Protein AF-A0AA38VI51-F1 (afdb_monomer_lite)

Structure (mmCIF, N/CA/C/O backbone):
data_AF-A0AA38VI51-F1
#
_entry.id   AF-A0AA38VI51-F1
#
loop_
_atom_site.group_PDB
_atom_site.id
_atom_site.type_symbol
_atom_site.label_atom_id
_atom_site.label_alt_id
_atom_site.label_comp_id
_atom_site.label_asym_id
_atom_site.label_entity_id
_atom_site.label_seq_id
_atom_site.pdbx_PDB_ins_code
_atom_site.Cartn_x
_atom_site.Cartn_y
_atom_site.Cartn_z
_atom_site.occupancy
_atom_site.B_iso_or_equiv
_atom_site.auth_seq_id
_atom_site.auth_comp_id
_atom_site.auth_asym_id
_atom_site.auth_atom_id
_atom_site.pdbx_PDB_model_num
ATOM 1 N N . PRO A 1 1 ? -15.266 -31.409 45.738 1.00 45.25 1 PRO A N 1
ATOM 2 C CA . PRO A 1 1 ? -15.029 -31.155 44.295 1.00 45.25 1 PRO A CA 1
ATOM 3 C C . PRO A 1 1 ? -14.678 -29.679 44.076 1.00 45.25 1 PRO A C 1
ATOM 5 O O . PRO A 1 1 ? -15.523 -28.816 44.276 1.00 45.25 1 PRO A O 1
ATOM 8 N N . LEU A 1 2 ? -13.407 -29.406 43.775 1.00 41.81 2 LEU A N 1
ATOM 9 C CA . LEU A 1 2 ? -12.906 -28.066 43.453 1.00 41.81 2 LEU A CA 1
ATOM 10 C C . LEU A 1 2 ? -13.496 -27.589 42.111 1.00 41.81 2 LEU A C 1
ATOM 12 O O . LEU A 1 2 ? -13.705 -28.429 41.227 1.00 41.81 2 LEU A O 1
ATOM 16 N N . PRO A 1 3 ? -13.768 -26.284 41.937 1.00 39.78 3 PRO A N 1
ATOM 17 C CA . PRO A 1 3 ? -14.265 -25.761 40.672 1.00 39.78 3 PRO A CA 1
ATOM 18 C C . PRO A 1 3 ? -13.190 -25.918 39.590 1.00 39.78 3 PRO A C 1
ATOM 20 O O . PRO A 1 3 ? -12.000 -25.700 39.829 1.00 39.78 3 PRO A O 1
ATOM 23 N N . LYS A 1 4 ? -13.618 -26.371 38.408 1.00 45.22 4 LYS A N 1
ATOM 24 C CA . LYS A 1 4 ? -12.753 -26.586 37.247 1.00 45.22 4 LYS A CA 1
ATOM 25 C C . LYS A 1 4 ? -12.146 -25.247 36.829 1.00 45.22 4 LYS A C 1
ATOM 27 O O . LYS A 1 4 ? -12.869 -24.287 36.605 1.00 45.22 4 LYS A O 1
ATOM 32 N N . LYS A 1 5 ? -10.817 -25.225 36.757 1.00 43.09 5 LYS A N 1
ATOM 33 C CA . LYS A 1 5 ? -9.988 -24.131 36.251 1.00 43.09 5 LYS A CA 1
ATOM 34 C C . LYS A 1 5 ? -10.409 -23.819 34.812 1.00 43.09 5 LYS A C 1
ATOM 36 O O . LYS A 1 5 ? -10.371 -24.723 33.976 1.00 43.09 5 LYS A O 1
ATOM 41 N N . ASP A 1 6 ? -10.813 -22.580 34.550 1.00 45.03 6 ASP A N 1
ATOM 42 C CA . ASP A 1 6 ? -11.070 -22.106 33.191 1.00 45.03 6 ASP A CA 1
ATOM 43 C C . ASP A 1 6 ? -9.821 -22.316 32.315 1.00 45.03 6 ASP A C 1
ATOM 45 O O . ASP A 1 6 ? -8.690 -22.175 32.809 1.00 45.03 6 ASP A O 1
ATOM 49 N N . PRO A 1 7 ? -9.985 -22.688 31.032 1.00 42.97 7 PRO A N 1
ATOM 50 C CA . PRO A 1 7 ? -8.858 -22.778 30.117 1.00 42.97 7 PRO A CA 1
ATOM 51 C C . PRO A 1 7 ? -8.209 -21.393 29.965 1.00 42.97 7 PRO A C 1
ATOM 53 O O . PRO A 1 7 ? -8.907 -20.376 30.024 1.00 42.97 7 PRO A O 1
ATOM 56 N N . PRO A 1 8 ? -6.878 -21.320 29.783 1.00 43.66 8 PRO A N 1
ATOM 57 C CA . PRO A 1 8 ? -6.202 -20.043 29.637 1.00 43.66 8 PRO A CA 1
ATOM 58 C C . PRO A 1 8 ? -6.744 -19.331 28.395 1.00 43.66 8 PRO A C 1
ATOM 60 O O . PRO A 1 8 ? -6.691 -19.862 27.286 1.00 43.66 8 PRO A O 1
ATOM 63 N N . ARG A 1 9 ? -7.278 -18.124 28.608 1.00 43.47 9 ARG A N 1
ATOM 64 C CA . ARG A 1 9 ? -7.571 -17.144 27.562 1.00 43.47 9 ARG A CA 1
ATOM 65 C C . ARG A 1 9 ? -6.278 -16.983 26.754 1.00 43.47 9 ARG A C 1
ATOM 67 O O . ARG A 1 9 ? -5.263 -16.585 27.322 1.00 43.47 9 ARG A O 1
ATOM 74 N N . GLY A 1 10 ? -6.290 -17.421 25.493 1.00 34.94 10 GLY A N 1
ATOM 75 C CA . GLY A 1 10 ? -5.108 -17.412 24.633 1.00 34.94 10 GLY A CA 1
ATOM 76 C C . GLY A 1 10 ? -4.493 -16.018 24.622 1.00 34.94 10 GLY A C 1
ATOM 77 O O . GLY A 1 10 ? -5.207 -15.038 24.419 1.00 34.94 10 GLY A O 1
ATOM 78 N N . ALA A 1 11 ? -3.196 -15.931 24.910 1.00 35.34 11 ALA A N 1
ATOM 79 C CA . ALA A 1 11 ? -2.465 -14.686 24.739 1.00 35.34 11 ALA A CA 1
ATOM 80 C C . ALA A 1 11 ? -2.595 -14.245 23.269 1.00 35.34 11 ALA A C 1
ATOM 82 O O . ALA A 1 11 ? -2.540 -15.116 22.391 1.00 35.34 11 ALA A O 1
ATOM 83 N N . PRO A 1 12 ? -2.775 -12.944 22.983 1.00 40.88 12 PRO A N 1
ATOM 84 C CA . PRO A 1 12 ? -2.666 -12.456 21.617 1.00 40.88 12 PRO A CA 1
ATOM 85 C C . PRO A 1 12 ? -1.304 -12.895 21.081 1.00 40.88 12 PRO A C 1
ATOM 87 O O . PRO A 1 12 ? -0.281 -12.781 21.762 1.00 40.88 12 PRO A O 1
ATOM 90 N N . ARG A 1 13 ? -1.307 -13.505 19.897 1.00 39.69 13 ARG A N 1
ATOM 91 C CA . ARG A 1 13 ? -0.082 -13.909 19.215 1.00 39.69 13 ARG A CA 1
ATOM 92 C C . ARG A 1 13 ? 0.674 -12.617 18.921 1.00 39.69 13 ARG A C 1
ATOM 94 O O . ARG A 1 13 ? 0.256 -11.878 18.043 1.00 39.69 13 ARG A O 1
ATOM 101 N N . ALA A 1 14 ? 1.719 -12.333 19.697 1.00 53.50 14 ALA A N 1
ATOM 102 C CA . ALA A 1 14 ? 2.614 -11.219 19.427 1.00 53.50 14 ALA A CA 1
ATOM 103 C C . ALA A 1 14 ? 3.213 -11.456 18.039 1.00 53.50 14 ALA A C 1
ATOM 105 O O . ALA A 1 14 ? 4.008 -12.379 17.834 1.00 53.50 14 ALA A O 1
ATOM 106 N N . GLU A 1 15 ? 2.709 -10.710 17.067 1.00 59.50 15 GLU A N 1
ATOM 107 C CA . GLU A 1 15 ? 3.269 -10.653 15.732 1.00 59.50 15 GLU A CA 1
ATOM 108 C C . GLU A 1 15 ? 4.711 -10.121 15.827 1.00 59.50 15 GLU A C 1
ATOM 110 O O . GLU A 1 15 ? 5.007 -9.313 16.709 1.00 59.50 15 GLU A O 1
ATOM 115 N N . PRO A 1 16 ? 5.637 -10.596 14.979 1.00 62.81 16 PRO A N 1
ATOM 116 C CA . PRO A 1 16 ? 7.035 -10.211 15.087 1.00 62.81 16 PRO A CA 1
ATOM 117 C C . PRO A 1 16 ? 7.215 -8.729 14.738 1.00 62.81 16 PRO A C 1
ATOM 119 O O . PRO A 1 16 ? 6.727 -8.267 13.706 1.00 62.81 16 PRO A O 1
ATOM 122 N N . ASP A 1 17 ? 7.940 -8.016 15.595 1.00 78.06 17 ASP A N 1
ATOM 123 C CA . ASP A 1 17 ? 8.413 -6.657 15.349 1.00 78.06 17 ASP A CA 1
ATOM 124 C C . ASP A 1 17 ? 9.511 -6.687 14.272 1.00 78.06 17 ASP A C 1
ATOM 126 O O . ASP A 1 17 ? 10.525 -7.380 14.412 1.00 78.06 17 ASP A O 1
ATOM 130 N N . PHE A 1 18 ? 9.300 -5.953 13.178 1.00 83.94 18 PHE A N 1
ATOM 131 C CA . PHE A 1 18 ? 10.243 -5.888 12.063 1.00 83.94 18 PHE A CA 1
ATOM 132 C C . PHE A 1 18 ? 11.588 -5.300 12.492 1.00 83.94 18 PHE A C 1
ATOM 134 O O . PHE A 1 18 ? 12.628 -5.733 11.993 1.00 83.94 18 PHE A O 1
ATOM 141 N N . GLU A 1 19 ? 11.586 -4.357 13.436 1.00 76.88 19 GLU A N 1
ATOM 142 C CA . GLU A 1 19 ? 12.765 -3.602 13.851 1.00 76.88 19 GLU A CA 1
ATOM 143 C C . GLU A 1 19 ? 13.718 -4.400 14.741 1.00 76.88 19 GLU A C 1
ATOM 145 O O . GLU A 1 19 ? 14.936 -4.253 14.629 1.00 76.88 19 GLU A O 1
ATOM 150 N N . THR A 1 20 ? 13.186 -5.249 15.615 1.00 74.50 20 THR A N 1
ATOM 151 C CA . THR A 1 20 ? 13.991 -6.032 16.566 1.00 74.50 20 THR A CA 1
ATOM 152 C C . THR A 1 20 ? 14.154 -7.492 16.159 1.00 74.50 20 THR A C 1
ATOM 154 O O . THR A 1 20 ? 14.981 -8.202 16.740 1.00 74.50 20 THR A O 1
ATOM 157 N N . SER A 1 21 ? 13.416 -7.953 15.142 1.00 75.38 21 SER A N 1
ATOM 158 C CA . SER A 1 21 ? 13.584 -9.299 14.601 1.00 75.38 21 SER A CA 1
ATOM 159 C C . SER A 1 21 ? 14.994 -9.484 14.038 1.00 75.38 21 SER A C 1
ATOM 161 O O . SER A 1 21 ? 15.365 -8.879 13.033 1.00 75.38 21 SER A O 1
ATOM 163 N N . ALA A 1 22 ? 15.750 -10.385 14.669 1.00 69.25 22 ALA A N 1
ATOM 164 C CA . ALA A 1 22 ? 17.024 -10.892 14.162 1.00 69.25 22 ALA A CA 1
ATOM 165 C C . ALA A 1 22 ? 16.852 -11.857 12.971 1.00 69.25 22 ALA A C 1
ATOM 167 O O . ALA A 1 22 ? 17.838 -12.275 12.370 1.00 69.25 22 ALA A O 1
ATOM 168 N N . ASP A 1 23 ? 15.613 -12.254 12.660 1.00 80.44 23 ASP A N 1
ATOM 169 C CA . ASP A 1 23 ? 15.286 -13.075 11.497 1.00 80.44 23 ASP A CA 1
ATOM 170 C C . ASP A 1 23 ? 14.975 -12.170 10.295 1.00 80.44 23 ASP A C 1
ATOM 172 O O . ASP A 1 23 ? 13.866 -11.633 10.177 1.00 80.44 23 ASP A O 1
ATOM 176 N N . ASP A 1 24 ? 15.953 -12.036 9.395 1.00 79.75 24 ASP A N 1
ATOM 177 C CA . ASP A 1 24 ? 15.829 -11.339 8.104 1.00 79.75 24 ASP A CA 1
ATOM 178 C C . ASP A 1 24 ? 14.665 -11.891 7.254 1.00 79.75 24 ASP A C 1
ATOM 180 O O . ASP A 1 24 ? 14.044 -11.174 6.463 1.00 79.75 24 ASP A O 1
ATOM 184 N N . GLY A 1 25 ? 14.307 -13.165 7.452 1.00 86.62 25 GLY A N 1
ATOM 185 C CA . GLY A 1 25 ? 13.203 -13.819 6.761 1.00 86.62 25 GLY A CA 1
ATOM 186 C C . GLY A 1 25 ? 11.828 -13.256 7.122 1.00 86.62 25 GLY A C 1
ATOM 187 O O . GLY A 1 25 ? 10.890 -13.416 6.338 1.00 86.62 25 GLY A O 1
ATOM 188 N N . VAL A 1 26 ? 11.678 -12.581 8.269 1.00 89.75 26 VAL A N 1
ATOM 189 C CA . VAL A 1 26 ? 10.411 -11.942 8.664 1.00 89.75 26 VAL A CA 1
ATOM 190 C C . VAL A 1 26 ? 10.114 -10.740 7.776 1.00 89.75 26 VAL A C 1
ATOM 192 O O . VAL A 1 26 ? 9.012 -10.651 7.232 1.00 89.75 26 VAL A O 1
ATOM 195 N N . VAL A 1 27 ? 11.095 -9.852 7.588 1.00 91.94 27 VAL A N 1
ATOM 196 C CA . VAL A 1 27 ? 10.938 -8.653 6.754 1.00 91.94 27 VAL A CA 1
ATOM 197 C C . VAL A 1 27 ? 10.746 -9.063 5.298 1.00 91.94 27 VAL A C 1
ATOM 199 O O . VAL A 1 27 ? 9.793 -8.614 4.665 1.00 91.94 27 VAL A O 1
ATOM 202 N N . TRP A 1 28 ? 11.570 -9.991 4.788 1.00 94.25 28 TRP A N 1
ATOM 203 C CA . TRP A 1 28 ? 11.428 -10.478 3.412 1.00 94.25 28 TRP A CA 1
ATOM 204 C C . TRP A 1 28 ? 10.047 -11.089 3.146 1.00 94.25 28 TRP A C 1
ATOM 206 O O . TRP A 1 28 ? 9.418 -10.802 2.128 1.00 94.25 28 TRP A O 1
ATOM 216 N N . ARG A 1 29 ? 9.530 -11.892 4.084 1.00 95.19 29 ARG A N 1
ATOM 217 C CA . ARG A 1 29 ? 8.179 -12.454 3.974 1.00 95.19 29 ARG A CA 1
ATOM 218 C C . ARG A 1 29 ? 7.121 -11.354 3.964 1.00 95.19 29 ARG A C 1
ATOM 220 O O . ARG A 1 29 ? 6.201 -11.435 3.164 1.00 95.19 29 ARG A O 1
ATOM 227 N N . ALA A 1 30 ? 7.242 -10.333 4.809 1.00 94.81 30 ALA A N 1
ATOM 228 C CA . ALA A 1 30 ? 6.279 -9.234 4.861 1.00 94.81 30 ALA A CA 1
ATOM 229 C C . ALA A 1 30 ? 6.257 -8.377 3.583 1.00 94.81 30 ALA A C 1
ATOM 231 O O . ALA A 1 30 ? 5.205 -7.848 3.236 1.00 94.81 30 ALA A O 1
ATOM 232 N N . VAL A 1 31 ? 7.376 -8.281 2.855 1.00 96.69 31 VAL A N 1
ATOM 233 C CA . VAL A 1 31 ? 7.441 -7.550 1.576 1.00 96.69 31 VAL A CA 1
ATOM 234 C C . VAL A 1 31 ? 7.116 -8.408 0.346 1.00 96.69 31 VAL A C 1
ATOM 236 O O . VAL A 1 31 ? 7.064 -7.862 -0.748 1.00 96.69 31 VAL A O 1
ATOM 239 N N . THR A 1 32 ? 6.890 -9.723 0.487 1.00 97.62 32 THR A N 1
ATOM 240 C CA . THR A 1 32 ? 6.647 -10.643 -0.654 1.00 97.62 32 THR A CA 1
ATOM 241 C C . THR A 1 32 ? 5.432 -11.564 -0.502 1.00 97.62 32 THR A C 1
ATOM 243 O O . THR A 1 32 ? 5.049 -12.234 -1.459 1.00 97.62 32 THR A O 1
ATOM 246 N N . SER A 1 33 ? 4.817 -11.630 0.682 1.00 97.00 33 SER A N 1
ATOM 247 C CA . SER A 1 33 ? 3.806 -12.634 1.054 1.00 97.00 33 SER A CA 1
ATOM 248 C C . SER A 1 33 ? 2.554 -12.678 0.178 1.00 97.00 33 SER A C 1
ATOM 250 O O . SER A 1 33 ? 1.881 -13.708 0.156 1.00 97.00 33 SER A O 1
ATOM 252 N N . ALA A 1 34 ? 2.220 -11.580 -0.495 1.00 98.06 34 ALA A N 1
ATOM 253 C CA . ALA A 1 34 ? 1.010 -11.426 -1.290 1.00 98.06 34 ALA A CA 1
ATOM 254 C C . ALA A 1 34 ? 1.296 -11.349 -2.801 1.00 98.06 34 ALA A C 1
ATOM 256 O O . ALA A 1 34 ? 0.364 -11.235 -3.599 1.00 98.06 34 ALA A O 1
ATOM 257 N N . ILE A 1 35 ? 2.562 -11.469 -3.219 1.00 97.75 35 ILE A N 1
ATOM 258 C CA . ILE A 1 35 ? 2.926 -11.585 -4.634 1.00 97.75 35 ILE A CA 1
ATOM 259 C C . ILE A 1 35 ? 2.559 -12.992 -5.115 1.00 97.75 35 ILE A C 1
ATOM 261 O O . ILE A 1 35 ? 3.269 -13.966 -4.864 1.00 97.75 35 ILE A O 1
ATOM 265 N N . SER A 1 36 ? 1.417 -13.099 -5.792 1.00 95.94 36 SER A N 1
ATOM 266 C CA . SER A 1 36 ? 0.887 -14.358 -6.320 1.00 95.94 36 SER A CA 1
ATOM 267 C C . SER A 1 36 ? 1.093 -14.484 -7.831 1.00 95.94 36 SER A C 1
ATOM 269 O O . SER A 1 36 ? 1.269 -13.495 -8.538 1.00 95.94 36 SER A O 1
ATOM 271 N N . GLU A 1 37 ? 1.007 -15.708 -8.354 1.00 95.50 37 GLU A N 1
ATOM 272 C CA . GLU A 1 37 ? 0.982 -15.947 -9.803 1.00 95.50 37 GLU A CA 1
ATOM 273 C C . GLU A 1 37 ? -0.176 -15.192 -10.474 1.00 95.50 37 GLU A C 1
ATOM 275 O O . GLU A 1 37 ? 0.036 -14.515 -11.472 1.00 95.50 37 GLU A O 1
ATOM 280 N N . ALA A 1 38 ? -1.374 -15.203 -9.880 1.00 93.75 38 ALA A N 1
ATOM 281 C CA . ALA A 1 38 ? -2.530 -14.474 -10.406 1.00 93.75 38 ALA A CA 1
ATOM 282 C C . ALA A 1 38 ? -2.289 -12.954 -10.478 1.00 93.75 38 ALA A C 1
ATOM 284 O O . ALA A 1 38 ? -2.667 -12.314 -11.464 1.00 93.75 38 ALA A O 1
ATOM 285 N N . LEU A 1 39 ? -1.617 -12.388 -9.468 1.00 95.50 39 LEU A N 1
ATOM 286 C CA . LEU A 1 39 ? -1.186 -10.992 -9.464 1.00 95.50 39 LEU A CA 1
ATOM 287 C C . LEU A 1 39 ? -0.214 -10.723 -10.620 1.00 95.50 39 LEU A C 1
ATOM 289 O O . LEU A 1 39 ? -0.426 -9.791 -11.393 1.00 95.50 39 LEU A O 1
ATOM 293 N N . LEU A 1 40 ? 0.833 -11.541 -10.758 1.00 96.31 40 LEU A N 1
ATOM 294 C CA . LEU A 1 40 ? 1.850 -11.372 -11.797 1.00 96.31 40 LEU A CA 1
ATOM 295 C C . LEU A 1 40 ? 1.263 -11.534 -13.204 1.00 96.31 40 LEU A C 1
ATOM 297 O O . LEU A 1 40 ? 1.569 -10.731 -14.088 1.00 96.31 40 LEU A O 1
ATOM 301 N N . GLU A 1 41 ? 0.368 -12.502 -13.413 1.00 94.75 41 GLU A N 1
ATOM 302 C CA . GLU A 1 41 ? -0.355 -12.671 -14.675 1.00 94.75 41 GLU A CA 1
ATOM 303 C C . GLU A 1 41 ? -1.179 -11.434 -15.032 1.00 94.75 41 GLU A C 1
ATOM 305 O O . GLU A 1 41 ? -1.207 -11.012 -16.190 1.00 94.75 41 GLU A O 1
ATOM 310 N N . ARG A 1 42 ? -1.854 -10.846 -14.039 1.00 93.38 42 ARG A N 1
ATOM 311 C CA . ARG A 1 42 ? -2.669 -9.646 -14.222 1.00 93.38 42 ARG A CA 1
ATOM 312 C C . ARG A 1 42 ? -1.806 -8.430 -14.535 1.00 93.38 42 ARG A C 1
ATOM 314 O O . ARG A 1 42 ? -2.081 -7.746 -15.516 1.00 93.38 42 ARG A O 1
ATOM 321 N N . VAL A 1 43 ? -0.789 -8.168 -13.716 1.00 94.25 43 VAL A N 1
ATOM 322 C CA . VAL A 1 43 ? 0.048 -6.968 -13.840 1.00 94.25 43 VAL A CA 1
ATOM 323 C C . VAL A 1 43 ? 0.856 -7.010 -15.131 1.00 94.25 43 VAL A C 1
ATOM 325 O O . VAL A 1 43 ? 0.869 -6.033 -15.865 1.00 94.25 43 VAL A O 1
ATOM 328 N N . THR A 1 44 ? 1.474 -8.139 -15.472 1.00 93.62 44 THR A N 1
ATOM 329 C CA . THR A 1 44 ? 2.317 -8.235 -16.681 1.00 93.62 44 THR A CA 1
ATOM 330 C C . THR A 1 44 ? 1.540 -8.583 -17.955 1.00 93.62 44 THR A C 1
ATOM 332 O O . THR A 1 44 ? 2.093 -8.539 -19.053 1.00 93.62 44 THR A O 1
ATOM 335 N N . GLY A 1 45 ? 0.282 -9.021 -17.828 1.00 92.00 45 GLY A N 1
ATOM 336 C CA . GLY A 1 45 ? -0.517 -9.552 -18.934 1.00 92.00 45 GLY A CA 1
ATOM 337 C C . GLY A 1 45 ? -0.037 -10.905 -19.482 1.00 92.00 45 GLY A C 1
ATOM 338 O O . GLY A 1 45 ? -0.548 -11.357 -20.511 1.00 92.00 45 GLY A O 1
ATOM 339 N N . ARG A 1 46 ? 0.937 -11.564 -18.837 1.00 91.00 46 ARG A N 1
ATOM 340 C CA . ARG A 1 46 ? 1.525 -12.836 -19.289 1.00 91.00 46 ARG A CA 1
ATOM 341 C C . ARG A 1 46 ? 0.953 -14.006 -18.497 1.00 91.00 46 ARG A C 1
ATOM 343 O O . ARG A 1 46 ? 1.123 -14.064 -17.286 1.00 91.00 46 ARG A O 1
ATOM 350 N N . ARG A 1 47 ? 0.319 -14.957 -19.187 1.00 93.31 47 ARG A N 1
ATOM 351 C CA . ARG A 1 47 ? -0.321 -16.133 -18.574 1.00 93.31 47 ARG A CA 1
ATOM 352 C C . ARG A 1 47 ? 0.402 -17.428 -18.901 1.00 93.31 47 ARG A C 1
ATOM 354 O O . ARG A 1 47 ? 0.873 -17.586 -20.027 1.00 93.31 47 ARG A O 1
ATOM 361 N N . GLY A 1 48 ? 0.427 -18.358 -17.947 1.00 91.00 48 GLY A N 1
ATOM 362 C CA . GLY A 1 48 ? 1.013 -19.691 -18.137 1.00 91.00 48 GLY A CA 1
ATOM 363 C C . GLY A 1 48 ? 2.491 -19.671 -18.542 1.00 91.00 48 GLY A C 1
ATOM 364 O O . GLY A 1 48 ? 2.944 -20.546 -19.282 1.00 91.00 48 GLY A O 1
ATOM 365 N N . VAL A 1 49 ? 3.224 -18.642 -18.112 1.00 93.12 49 VAL A N 1
ATOM 366 C CA . VAL A 1 49 ? 4.664 -18.497 -18.346 1.00 93.12 49 VAL A CA 1
ATOM 367 C C . VAL A 1 49 ? 5.442 -19.045 -17.154 1.00 93.12 49 VAL A C 1
ATOM 369 O O . VAL A 1 49 ? 4.954 -19.029 -16.032 1.00 93.12 49 VAL A O 1
ATOM 372 N N . ALA A 1 50 ? 6.661 -19.531 -17.392 1.00 91.56 50 ALA A N 1
ATOM 373 C CA . ALA A 1 50 ? 7.529 -19.999 -16.309 1.00 91.56 50 ALA A CA 1
ATOM 374 C C . ALA A 1 50 ? 8.124 -18.842 -15.487 1.00 91.56 50 ALA A C 1
ATOM 376 O O . ALA A 1 50 ? 8.471 -19.031 -14.325 1.00 91.56 50 ALA A O 1
ATOM 377 N N . GLU A 1 51 ? 8.260 -17.662 -16.101 1.00 93.00 51 GLU A N 1
ATOM 378 C CA . GLU A 1 51 ? 8.904 -16.489 -15.513 1.00 93.00 51 GLU A CA 1
ATOM 379 C C . GLU A 1 51 ? 8.187 -15.203 -15.956 1.00 93.00 51 GLU A C 1
ATOM 381 O O . GLU A 1 51 ? 7.873 -15.014 -17.139 1.00 93.00 51 GLU A O 1
ATOM 386 N N . TRP A 1 52 ? 7.963 -14.296 -15.003 1.00 94.25 52 TRP A N 1
ATOM 387 C CA . TRP A 1 52 ? 7.409 -12.961 -15.230 1.00 94.25 52 TRP A CA 1
ATOM 388 C C . TRP A 1 52 ? 8.538 -11.938 -15.215 1.00 94.25 52 TRP A C 1
ATOM 390 O O . TRP A 1 52 ? 8.929 -11.436 -14.166 1.00 94.25 52 TRP A O 1
ATOM 400 N N . MET A 1 53 ? 9.089 -11.664 -16.395 1.00 91.75 53 MET A N 1
ATOM 401 C CA . MET A 1 53 ? 10.146 -10.666 -16.543 1.00 91.75 53 MET A CA 1
ATOM 402 C C . MET A 1 53 ? 9.553 -9.262 -16.478 1.00 91.75 53 MET A C 1
ATOM 404 O O . MET A 1 53 ? 8.652 -8.956 -17.263 1.00 91.75 53 MET A O 1
ATOM 408 N N . VAL A 1 54 ? 10.103 -8.452 -15.575 1.00 92.12 54 VAL A N 1
ATOM 409 C CA . VAL A 1 54 ? 9.874 -7.010 -15.468 1.00 92.12 54 VAL A CA 1
ATOM 410 C C . VAL A 1 54 ? 11.226 -6.317 -15.602 1.00 92.12 54 VAL A C 1
ATOM 412 O O . VAL A 1 54 ? 12.220 -6.808 -15.060 1.00 92.12 54 VAL A O 1
ATOM 415 N N . ASP A 1 55 ? 11.281 -5.216 -16.337 1.00 90.25 55 ASP A N 1
ATOM 416 C CA . ASP A 1 55 ? 12.500 -4.454 -16.583 1.00 90.25 55 ASP A CA 1
ATOM 417 C C . ASP A 1 55 ? 12.379 -2.984 -16.147 1.00 90.25 55 ASP A C 1
ATOM 419 O O . ASP A 1 55 ? 11.361 -2.533 -15.620 1.00 90.25 55 ASP A O 1
ATOM 423 N N . THR A 1 56 ? 13.470 -2.233 -16.294 1.00 89.88 56 THR A N 1
ATOM 424 C CA . THR A 1 56 ? 13.533 -0.816 -15.906 1.00 89.88 56 THR A CA 1
ATOM 425 C C . THR A 1 56 ? 12.750 0.102 -16.856 1.00 89.88 56 THR A C 1
ATOM 427 O O . THR A 1 56 ? 12.505 1.258 -16.517 1.00 89.88 56 THR A O 1
ATOM 430 N N . ALA A 1 57 ? 12.389 -0.399 -18.041 1.00 88.38 57 ALA A N 1
ATOM 431 C CA . ALA A 1 57 ? 11.745 0.310 -19.139 1.00 88.38 57 ALA A CA 1
ATOM 432 C C . ALA A 1 57 ? 10.236 0.038 -19.259 1.00 88.38 57 ALA A C 1
ATOM 434 O O . ALA A 1 57 ? 9.557 0.752 -20.001 1.00 88.38 57 ALA A O 1
ATOM 435 N N . ASP A 1 58 ? 9.719 -0.967 -18.551 1.00 90.50 58 ASP A N 1
ATOM 436 C CA . ASP A 1 58 ? 8.295 -1.260 -18.452 1.00 90.50 58 ASP A CA 1
ATOM 437 C C . ASP A 1 58 ? 7.534 -0.046 -17.897 1.00 90.50 58 ASP A C 1
ATOM 439 O O . ASP A 1 58 ? 7.880 0.494 -16.844 1.00 90.50 58 ASP A O 1
ATOM 443 N N . GLY A 1 59 ? 6.486 0.372 -18.607 1.00 89.38 59 GLY A N 1
ATOM 444 C CA . GLY A 1 59 ? 5.657 1.529 -18.254 1.00 89.38 59 GLY A CA 1
ATOM 445 C C . GLY A 1 59 ? 4.286 1.133 -17.714 1.00 89.38 59 GLY A C 1
ATOM 446 O O . GLY A 1 59 ? 3.847 -0.010 -17.875 1.00 89.38 59 GLY A O 1
ATOM 447 N N . ALA A 1 60 ? 3.564 2.080 -17.116 1.00 89.44 60 ALA A N 1
ATOM 448 C CA . ALA A 1 60 ? 2.191 1.834 -16.691 1.00 89.44 60 ALA A CA 1
ATOM 449 C C . ALA A 1 60 ? 1.243 1.828 -17.903 1.00 89.44 60 ALA A C 1
ATOM 451 O O . ALA A 1 60 ? 1.325 2.645 -18.826 1.00 89.44 60 ALA A O 1
ATOM 452 N N . LYS A 1 61 ? 0.285 0.904 -17.916 1.00 86.44 61 LYS A N 1
ATOM 453 C CA . LYS A 1 61 ? -0.760 0.880 -18.938 1.00 86.44 61 LYS A CA 1
ATOM 454 C C . LYS A 1 61 ? -1.611 2.147 -18.828 1.00 86.44 61 LYS A C 1
ATOM 456 O O . LYS A 1 61 ? -2.192 2.411 -17.785 1.00 86.44 61 LYS A O 1
ATOM 461 N N . GLY A 1 62 ? -1.734 2.887 -19.930 1.00 72.75 62 GLY A N 1
ATOM 462 C CA . GLY A 1 62 ? -2.490 4.150 -19.982 1.00 72.75 62 GLY A CA 1
ATOM 463 C C . GLY A 1 62 ? -1.625 5.414 -19.912 1.00 72.75 62 GLY A C 1
ATOM 464 O O . GLY A 1 62 ? -2.073 6.468 -20.356 1.00 72.75 62 GLY A O 1
ATOM 465 N N . GLU A 1 63 ? -0.349 5.293 -19.533 1.00 66.56 63 GLU A N 1
ATOM 466 C CA . GLU A 1 63 ? 0.614 6.407 -19.417 1.00 66.56 63 GLU A CA 1
ATOM 467 C C . GLU A 1 63 ? 0.855 7.154 -20.750 1.00 66.56 63 GLU A C 1
ATOM 469 O O . GLU A 1 63 ? 1.308 8.293 -20.792 1.00 66.56 63 GLU A O 1
ATOM 474 N N . ALA A 1 64 ? 0.467 6.562 -21.885 1.00 50.34 64 ALA A N 1
ATOM 475 C CA . ALA A 1 64 ? 0.531 7.214 -23.194 1.00 50.34 64 ALA A CA 1
ATOM 476 C C . ALA A 1 64 ? -0.407 8.434 -23.350 1.00 50.34 64 ALA A C 1
ATOM 478 O O . ALA A 1 64 ? -0.304 9.132 -24.365 1.00 50.34 64 ALA A O 1
ATOM 479 N N . GLY A 1 65 ? -1.324 8.669 -22.400 1.00 43.25 65 GLY A N 1
ATOM 480 C CA . GLY A 1 65 ? -2.355 9.709 -22.476 1.00 43.25 65 GLY A CA 1
ATOM 481 C C . GLY A 1 65 ? -2.364 10.753 -21.354 1.00 43.25 65 GLY A C 1
ATOM 482 O O . GLY A 1 65 ? -3.018 11.779 -21.535 1.00 43.25 65 GLY A O 1
ATOM 483 N N . ALA A 1 66 ? -1.644 10.551 -20.248 1.00 41.47 66 ALA A N 1
ATOM 484 C CA . ALA A 1 66 ? -1.725 11.419 -19.074 1.00 41.47 66 ALA A CA 1
ATOM 485 C C . ALA A 1 66 ? -0.361 12.022 -18.703 1.00 41.47 66 ALA A C 1
ATOM 487 O O . ALA A 1 66 ? 0.565 11.348 -18.281 1.00 41.47 66 ALA A O 1
ATOM 488 N N . SER A 1 67 ? -0.256 13.331 -18.934 1.00 39.53 67 SER A N 1
ATOM 489 C CA . SER A 1 67 ? 0.610 14.293 -18.242 1.00 39.53 67 SER A CA 1
ATOM 490 C C . SER A 1 67 ? 2.021 13.857 -17.806 1.00 39.53 67 SER A C 1
ATOM 492 O O . SER A 1 67 ? 2.322 13.762 -16.622 1.00 39.53 67 SER A O 1
ATOM 494 N N . PHE A 1 68 ? 2.950 13.824 -18.765 1.00 38.72 68 PHE A N 1
ATOM 495 C CA . PHE A 1 68 ? 4.284 14.399 -18.556 1.00 38.72 68 PHE A CA 1
ATOM 496 C C . PHE A 1 68 ? 4.836 14.892 -19.903 1.00 38.72 68 PHE A C 1
ATOM 498 O O . PHE A 1 68 ? 5.641 14.239 -20.565 1.00 38.72 68 PHE A O 1
ATOM 505 N N . ALA A 1 69 ? 4.413 16.076 -20.355 1.00 39.88 69 ALA A N 1
ATOM 506 C CA . ALA A 1 69 ? 4.846 16.631 -21.645 1.00 39.88 69 ALA A CA 1
ATOM 507 C C . ALA A 1 69 ? 6.345 17.026 -21.702 1.00 39.88 69 ALA A C 1
ATOM 509 O O . ALA A 1 69 ? 6.839 17.345 -22.778 1.00 39.88 69 ALA A O 1
ATOM 510 N N . GLN A 1 70 ? 7.098 16.937 -20.594 1.00 39.75 70 GLN A N 1
ATOM 511 C CA . GLN A 1 70 ? 8.567 17.104 -20.579 1.00 39.75 70 GLN A CA 1
ATOM 512 C C . GLN A 1 70 ? 9.383 15.789 -20.562 1.00 39.75 70 GLN A C 1
ATOM 514 O O . GLN A 1 70 ? 10.586 15.819 -20.789 1.00 39.75 70 GLN A O 1
ATOM 519 N N . ALA A 1 71 ? 8.741 14.631 -20.388 1.00 41.44 71 ALA A N 1
ATOM 520 C CA . ALA A 1 71 ? 9.324 13.284 -20.354 1.00 41.44 71 ALA A CA 1
ATOM 521 C C . ALA A 1 71 ? 8.636 12.368 -21.369 1.00 41.44 71 ALA A C 1
ATOM 523 O O . ALA A 1 71 ? 9.155 11.301 -21.664 1.00 41.44 71 ALA A O 1
ATOM 524 N N . ALA A 1 72 ? 7.555 12.819 -22.013 1.00 43.41 72 ALA A N 1
ATOM 525 C CA . ALA A 1 72 ? 6.946 12.176 -23.172 1.00 43.41 72 ALA A CA 1
ATOM 526 C C . ALA A 1 72 ? 7.957 11.926 -24.306 1.00 43.41 72 ALA A C 1
ATOM 528 O O . ALA A 1 72 ? 7.752 11.020 -25.109 1.00 43.41 72 ALA A O 1
ATOM 529 N N . GLY A 1 73 ? 9.063 12.680 -24.356 1.00 42.72 73 GLY A N 1
ATOM 530 C CA . GLY A 1 73 ? 10.212 12.358 -25.203 1.00 42.72 73 GLY A CA 1
ATOM 531 C C . GLY A 1 73 ? 10.928 11.078 -24.758 1.00 42.72 73 GLY A C 1
ATOM 532 O O . GLY A 1 73 ? 11.102 10.172 -25.565 1.00 42.72 73 GLY A O 1
ATOM 533 N N . ALA A 1 74 ? 11.283 10.971 -23.476 1.00 45.19 74 ALA A N 1
ATOM 534 C CA . ALA A 1 74 ? 11.973 9.816 -22.904 1.00 45.19 74 ALA A CA 1
ATOM 535 C C . ALA A 1 74 ? 11.072 8.572 -22.810 1.00 45.19 74 ALA A C 1
ATOM 537 O O . ALA A 1 74 ? 11.478 7.522 -23.284 1.00 45.19 74 ALA A O 1
ATOM 538 N N . GLY A 1 75 ? 9.837 8.684 -22.310 1.00 43.81 75 GLY A N 1
ATOM 539 C CA . GLY A 1 75 ? 8.886 7.571 -22.185 1.00 43.81 75 GLY A CA 1
ATOM 540 C C . GLY A 1 75 ? 8.420 7.003 -23.531 1.00 43.81 75 GLY A C 1
ATOM 541 O O . GLY A 1 75 ? 8.336 5.787 -23.693 1.00 43.81 75 GLY A O 1
ATOM 542 N N . ARG A 1 76 ? 8.220 7.842 -24.568 1.00 46.00 76 ARG A N 1
ATOM 543 C CA . ARG A 1 76 ? 7.983 7.328 -25.935 1.00 46.00 76 ARG A CA 1
ATOM 544 C C . ARG A 1 76 ? 9.222 6.675 -26.538 1.00 46.00 76 ARG A C 1
ATOM 546 O O . ARG A 1 76 ? 9.071 5.689 -27.254 1.00 46.00 76 ARG A O 1
ATOM 553 N N . LEU A 1 77 ? 10.419 7.208 -26.282 1.00 47.91 77 LEU A N 1
ATOM 554 C CA . LEU A 1 77 ? 11.673 6.602 -26.743 1.00 47.91 77 LEU A CA 1
ATOM 555 C C . LEU A 1 77 ? 11.955 5.270 -26.030 1.00 47.91 77 LEU A C 1
ATOM 557 O O . LEU A 1 77 ? 12.395 4.328 -26.679 1.00 47.91 77 LEU A O 1
ATOM 561 N N . LEU A 1 78 ? 11.639 5.164 -24.738 1.00 47.03 78 LEU A N 1
ATOM 562 C CA . LEU A 1 78 ? 11.809 3.958 -23.925 1.00 47.03 78 LEU A CA 1
ATOM 563 C C . LEU A 1 78 ? 10.801 2.869 -24.318 1.00 47.03 78 LEU A C 1
ATOM 565 O O . LEU A 1 78 ? 11.163 1.710 -24.503 1.00 47.03 78 LEU A O 1
ATOM 569 N N . ARG A 1 79 ? 9.552 3.257 -24.599 1.00 49.56 79 ARG A N 1
ATOM 570 C CA . ARG A 1 79 ? 8.540 2.348 -25.150 1.00 49.56 79 ARG A CA 1
ATOM 571 C C . ARG A 1 79 ? 8.879 1.892 -26.574 1.00 49.56 79 ARG A C 1
ATOM 573 O O . ARG A 1 79 ? 8.650 0.738 -26.927 1.00 49.56 79 ARG A O 1
ATOM 580 N N . ALA A 1 80 ? 9.479 2.764 -27.389 1.00 50.00 80 ALA A N 1
ATOM 581 C CA . ALA A 1 80 ? 10.050 2.380 -28.682 1.00 50.00 80 ALA A CA 1
ATOM 582 C C . ALA A 1 80 ? 11.287 1.467 -28.543 1.00 50.00 80 ALA A C 1
ATOM 584 O O . ALA A 1 80 ? 11.632 0.771 -29.497 1.00 50.00 80 ALA A O 1
ATOM 585 N N . ALA A 1 81 ? 11.920 1.437 -27.364 1.00 51.97 81 ALA A N 1
ATOM 586 C CA . ALA A 1 81 ? 13.055 0.580 -27.029 1.00 51.97 81 ALA A CA 1
ATOM 587 C C . ALA A 1 81 ? 12.659 -0.803 -26.469 1.00 51.97 81 ALA A C 1
ATOM 589 O O . ALA A 1 81 ? 13.547 -1.596 -26.163 1.00 51.97 81 ALA A O 1
ATOM 590 N N . GLY A 1 82 ? 11.361 -1.132 -26.403 1.00 58.34 82 GLY A N 1
ATOM 591 C CA . GLY A 1 82 ? 10.888 -2.494 -26.127 1.00 58.34 82 GLY A CA 1
ATOM 592 C C . GLY A 1 82 ? 10.357 -2.768 -24.717 1.00 58.34 82 GLY A C 1
ATOM 593 O O . GLY A 1 82 ? 10.106 -3.935 -24.426 1.00 58.34 82 GLY A O 1
ATOM 594 N N . GLY A 1 83 ? 10.148 -1.742 -23.884 1.00 68.75 83 GLY A N 1
ATOM 595 C CA . GLY A 1 83 ? 9.481 -1.897 -22.583 1.00 68.75 83 GLY A CA 1
ATOM 596 C C . GLY A 1 83 ? 8.025 -2.366 -22.725 1.00 68.75 83 GLY A C 1
ATOM 597 O O . GLY A 1 83 ? 7.291 -1.912 -23.612 1.00 68.75 83 GLY A O 1
ATOM 598 N N . GLY A 1 84 ? 7.615 -3.303 -21.875 1.00 84.69 84 GLY A N 1
ATOM 599 C CA . GLY A 1 84 ? 6.248 -3.797 -21.739 1.00 84.69 84 GLY A CA 1
ATOM 600 C C . GLY A 1 84 ? 5.316 -2.822 -21.009 1.00 84.69 84 GLY A C 1
ATOM 601 O O . GLY A 1 84 ? 5.716 -1.754 -20.553 1.00 84.69 84 GLY A O 1
ATOM 602 N N . GLU A 1 85 ? 4.031 -3.182 -20.927 1.00 90.75 85 GLU A N 1
ATOM 603 C CA . GLU A 1 85 ? 3.021 -2.415 -20.183 1.00 90.75 85 GLU A CA 1
ATOM 604 C C . GLU A 1 85 ? 2.572 -3.184 -18.935 1.00 90.75 85 GLU A C 1
ATOM 606 O O . GLU A 1 85 ? 2.151 -4.341 -19.030 1.00 90.75 85 GLU A O 1
ATOM 611 N N . LEU A 1 86 ? 2.600 -2.514 -17.783 1.00 93.44 86 LEU A N 1
ATOM 612 C CA . LEU A 1 86 ? 2.136 -3.024 -16.497 1.00 93.44 86 LEU A CA 1
ATOM 613 C C . LEU A 1 86 ? 0.705 -2.549 -16.215 1.00 93.44 86 LEU A C 1
ATOM 615 O O . LEU A 1 86 ? 0.393 -1.364 -16.305 1.00 93.44 86 LEU A O 1
ATOM 619 N N . THR A 1 87 ? -0.191 -3.471 -15.871 1.00 93.12 87 THR A N 1
ATOM 620 C CA . THR A 1 87 ? -1.613 -3.202 -15.608 1.00 93.12 87 THR A CA 1
ATOM 621 C C . THR A 1 87 ? -1.906 -3.211 -14.106 1.00 93.12 87 THR A C 1
ATOM 623 O O . THR A 1 87 ? -2.199 -4.259 -13.523 1.00 93.12 87 THR A O 1
ATOM 626 N N . PHE A 1 88 ? -1.847 -2.035 -13.486 1.00 93.00 88 PHE A N 1
ATOM 627 C CA . PHE A 1 88 ? -2.171 -1.826 -12.071 1.00 93.00 88 PHE A CA 1
ATOM 628 C C . PHE A 1 88 ? -3.689 -1.778 -11.810 1.00 93.00 88 PHE A C 1
ATOM 630 O O . PHE A 1 88 ? -4.466 -1.489 -12.721 1.00 93.00 88 PHE A O 1
ATOM 637 N N . LEU A 1 89 ? -4.122 -2.097 -10.582 1.00 89.56 89 LEU A N 1
ATOM 638 C CA . LEU A 1 89 ? -5.537 -2.065 -10.169 1.00 89.56 89 LEU A CA 1
ATOM 639 C C . LEU A 1 89 ? -6.063 -0.642 -10.012 1.00 89.56 89 LEU A C 1
ATOM 641 O O . LEU A 1 89 ? -7.206 -0.365 -10.366 1.00 89.56 89 LEU A O 1
ATOM 645 N N . PHE A 1 90 ? -5.233 0.226 -9.439 1.00 84.56 90 PHE A N 1
ATOM 646 C CA . PHE A 1 90 ? -5.549 1.623 -9.165 1.00 84.56 90 PHE A CA 1
ATOM 647 C C . PHE A 1 90 ? -4.473 2.474 -9.824 1.00 84.56 90 PHE A C 1
ATOM 649 O O . PHE A 1 90 ? -3.483 2.825 -9.185 1.00 84.56 90 PHE A O 1
ATOM 656 N N . ALA A 1 91 ? -4.620 2.714 -11.128 1.00 78.88 91 ALA A N 1
ATOM 657 C CA . ALA A 1 91 ? -3.700 3.579 -11.851 1.00 78.88 91 ALA A CA 1
ATOM 658 C C . ALA A 1 91 ? -3.880 5.042 -11.395 1.00 78.88 91 ALA A C 1
ATOM 660 O O . ALA A 1 91 ? -5.001 5.424 -11.036 1.00 78.88 91 ALA A O 1
ATOM 661 N N . PRO A 1 92 ? -2.824 5.878 -11.450 1.00 69.06 92 PRO A N 1
ATOM 662 C CA . PRO A 1 92 ? -2.881 7.264 -10.990 1.00 69.06 92 PRO A CA 1
ATOM 663 C C . PRO A 1 92 ? -4.066 8.078 -11.526 1.00 69.06 92 PRO A C 1
ATOM 665 O O . PRO A 1 92 ? -4.715 8.799 -10.766 1.00 69.06 92 PRO A O 1
ATOM 668 N N . ASP A 1 93 ? -4.409 7.882 -12.800 1.00 64.12 93 ASP A N 1
ATOM 669 C CA . ASP A 1 93 ? -5.497 8.598 -13.472 1.00 64.12 93 ASP A CA 1
ATOM 670 C C . ASP A 1 93 ? -6.899 8.189 -12.987 1.00 64.12 93 ASP A C 1
ATOM 672 O O . ASP A 1 93 ? -7.830 8.996 -13.013 1.00 64.12 93 ASP A O 1
ATOM 676 N N . ASP A 1 94 ? -7.073 6.951 -12.517 1.00 60.16 94 ASP A N 1
ATOM 677 C CA . ASP A 1 94 ? -8.390 6.417 -12.154 1.00 60.16 94 ASP A CA 1
ATOM 678 C C . ASP A 1 94 ? -8.895 6.979 -10.818 1.00 60.16 94 ASP A C 1
ATOM 680 O O . ASP A 1 94 ? -10.101 7.141 -10.618 1.00 60.16 94 ASP A O 1
ATOM 684 N N . VAL A 1 95 ? -7.986 7.288 -9.890 1.00 58.78 95 VAL A N 1
ATOM 685 C CA . VAL A 1 95 ? -8.342 7.802 -8.558 1.00 58.78 95 VAL A CA 1
ATOM 686 C C . VAL A 1 95 ? -8.622 9.307 -8.609 1.00 58.78 95 VAL A C 1
ATOM 688 O O . VAL A 1 95 ? -9.626 9.757 -8.052 1.00 58.78 95 VAL A O 1
ATOM 691 N N . ASP A 1 96 ? -7.820 10.092 -9.336 1.00 56.75 96 ASP A N 1
ATOM 692 C CA . ASP A 1 96 ? -7.99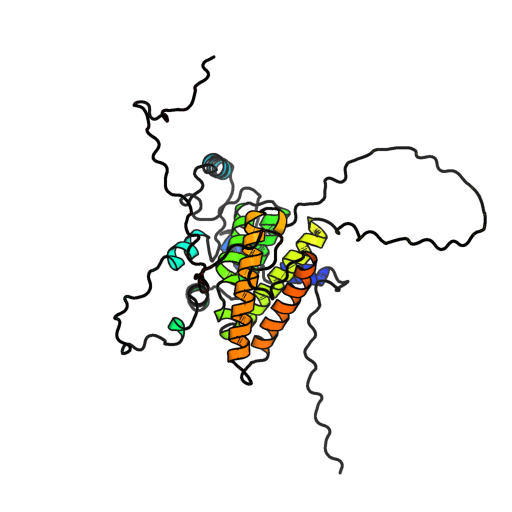6 11.552 -9.408 1.00 56.75 96 ASP A CA 1
ATOM 693 C C . ASP A 1 96 ? -9.259 11.958 -10.197 1.00 56.75 96 ASP A C 1
ATOM 695 O O . ASP A 1 96 ? -9.961 12.902 -9.820 1.00 56.75 96 ASP A O 1
ATOM 699 N N . VAL A 1 97 ? -9.643 11.199 -11.232 1.00 52.75 97 VAL A N 1
ATOM 700 C CA . VAL A 1 97 ? -10.909 11.407 -11.966 1.00 52.75 97 VAL A CA 1
ATOM 701 C C . VAL A 1 97 ? -12.134 11.216 -11.062 1.00 52.75 97 VAL A C 1
ATOM 703 O O . VAL A 1 97 ? -13.166 11.865 -11.257 1.00 52.75 97 VAL A O 1
ATOM 706 N N . LEU A 1 98 ? -12.036 10.351 -10.054 1.00 49.59 98 LEU A N 1
ATOM 707 C CA . LEU A 1 98 ? -13.149 10.025 -9.164 1.00 49.59 98 LEU A CA 1
ATOM 708 C C . LEU A 1 98 ? -13.205 10.918 -7.923 1.00 49.59 98 LEU A C 1
ATOM 710 O O . LEU A 1 98 ? -14.308 11.220 -7.465 1.00 49.59 98 LEU A O 1
ATOM 714 N N . LEU A 1 99 ? -12.062 11.421 -7.447 1.00 51.72 99 LEU A N 1
ATOM 715 C CA . LEU A 1 99 ? -12.013 12.491 -6.444 1.00 51.72 99 LEU A CA 1
ATOM 716 C C . LEU A 1 99 ? -12.600 13.810 -6.975 1.00 51.72 99 LEU A C 1
ATOM 718 O O . LEU A 1 99 ? -13.187 14.572 -6.214 1.00 51.72 99 LEU A O 1
ATOM 722 N N . ARG A 1 100 ? -12.534 14.043 -8.293 1.00 48.91 100 ARG A N 1
ATOM 723 C CA . ARG A 1 100 ? -13.167 15.191 -8.969 1.00 48.91 100 ARG A CA 1
ATOM 724 C C . ARG A 1 100 ? -14.665 15.026 -9.230 1.00 48.91 100 ARG A C 1
ATOM 726 O O . ARG A 1 100 ? -15.291 15.923 -9.801 1.00 48.91 100 ARG A O 1
ATOM 733 N N . ARG A 1 101 ? -15.278 13.899 -8.848 1.00 44.84 101 ARG A N 1
ATOM 734 C CA . ARG A 1 101 ? -16.716 13.698 -9.052 1.00 44.84 101 ARG A CA 1
ATOM 735 C C . ARG A 1 101 ? -17.486 14.581 -8.057 1.00 44.84 101 ARG A C 1
ATOM 737 O O . ARG A 1 101 ? -17.357 14.380 -6.851 1.00 44.84 101 ARG A O 1
ATOM 744 N N . PRO A 1 102 ? -18.299 15.548 -8.523 1.00 36.69 102 PRO A N 1
ATOM 745 C CA . PRO A 1 102 ? -19.000 16.452 -7.625 1.00 36.69 102 PRO A CA 1
ATOM 746 C C . PRO A 1 102 ? -19.966 15.667 -6.735 1.00 36.69 102 PRO A C 1
ATOM 748 O O . PRO A 1 102 ? -20.622 14.724 -7.191 1.00 36.69 102 PRO A O 1
ATOM 751 N N . HIS A 1 103 ? -20.059 16.083 -5.468 1.00 38.72 103 HIS A N 1
ATOM 752 C CA . HIS A 1 103 ? -21.107 15.650 -4.545 1.00 38.72 103 HIS A CA 1
ATOM 753 C C . HIS A 1 103 ? -22.473 15.637 -5.256 1.00 38.72 103 HIS A C 1
ATOM 755 O O . HIS A 1 103 ? -22.746 16.532 -6.067 1.00 38.72 103 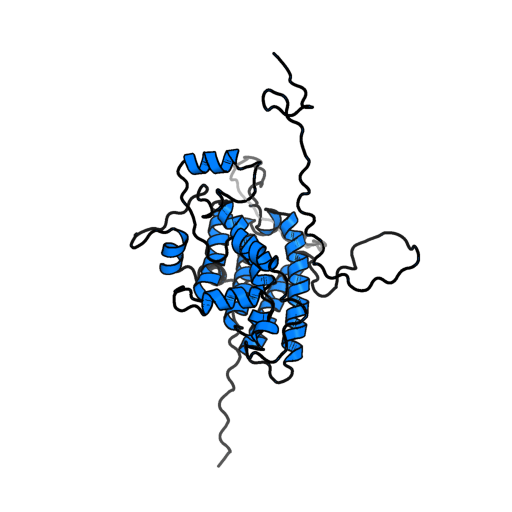HIS A O 1
ATOM 761 N N . PRO A 1 104 ? -23.357 14.661 -4.966 1.00 39.47 104 PRO A N 1
ATOM 762 C CA . PRO A 1 104 ? -24.711 14.709 -5.496 1.00 39.47 104 PRO A CA 1
ATOM 763 C C . PRO A 1 104 ? -25.341 16.059 -5.117 1.00 39.47 104 PRO A C 1
ATOM 765 O O . PRO A 1 104 ? -25.112 16.543 -4.004 1.00 39.47 104 PRO A O 1
ATOM 768 N N . PRO A 1 105 ? -26.104 16.692 -6.026 1.00 34.47 105 PRO A N 1
ATOM 769 C CA . PRO A 1 105 ? -26.643 18.022 -5.792 1.00 34.47 105 PRO A CA 1
ATOM 770 C C . PRO A 1 105 ? -27.425 18.041 -4.477 1.00 34.47 105 PRO A C 1
ATOM 772 O O . PRO A 1 105 ? -28.288 17.188 -4.243 1.00 34.47 105 PRO A O 1
ATOM 775 N N . SER A 1 106 ? -27.098 19.018 -3.626 1.00 40.62 106 SER A N 1
ATOM 776 C CA . SER A 1 106 ? -27.823 19.341 -2.396 1.00 40.62 106 SER A CA 1
ATOM 777 C C . SER A 1 106 ? -29.302 19.543 -2.744 1.00 40.62 106 SER A C 1
ATOM 779 O O . SER A 1 106 ? -29.690 20.570 -3.295 1.00 40.62 106 SER A O 1
ATOM 781 N N . GLY A 1 107 ? -30.109 18.496 -2.554 1.00 40.81 107 GLY A N 1
ATOM 782 C CA . GLY A 1 107 ? -31.483 18.440 -3.058 1.00 40.81 107 GLY A CA 1
ATOM 783 C C . GLY A 1 107 ? -32.029 17.037 -3.344 1.00 40.81 107 GLY A C 1
ATOM 784 O O . GLY A 1 107 ? -33.241 16.891 -3.496 1.00 40.81 107 GLY A O 1
ATOM 785 N N . ALA A 1 108 ? -31.195 15.991 -3.382 1.00 39.59 108 ALA A N 1
ATOM 786 C CA . ALA A 1 108 ? -31.696 14.617 -3.455 1.00 39.59 108 ALA A CA 1
ATOM 787 C C . ALA A 1 108 ? -32.370 14.218 -2.126 1.00 39.59 108 ALA A C 1
ATOM 789 O O . ALA A 1 108 ? -31.717 14.068 -1.094 1.00 39.59 108 ALA A O 1
ATOM 790 N N . SER A 1 109 ? -33.698 14.092 -2.160 1.00 37.91 109 SER A N 1
ATOM 791 C CA . SER A 1 109 ? -34.547 13.742 -1.016 1.00 37.91 109 SER A CA 1
ATOM 792 C C . SER A 1 109 ? -34.103 12.424 -0.344 1.00 37.91 109 SER A C 1
ATOM 794 O O . SER A 1 109 ? -33.722 11.496 -1.062 1.00 37.91 109 SER A O 1
ATOM 796 N N . PRO A 1 110 ? -34.209 12.264 0.995 1.00 41.59 110 PRO A N 1
ATOM 797 C CA . PRO A 1 110 ? -33.723 11.085 1.733 1.00 41.59 110 PRO A CA 1
ATOM 798 C C . PRO A 1 110 ? -34.529 9.794 1.491 1.00 41.59 110 PRO A C 1
ATOM 800 O O . PRO A 1 110 ? -34.402 8.836 2.248 1.00 41.59 110 PRO A O 1
ATOM 803 N N . ALA A 1 111 ? -35.413 9.778 0.493 1.00 39.09 111 ALA A N 1
ATOM 804 C CA . ALA A 1 111 ? -36.449 8.765 0.336 1.00 39.09 111 ALA A CA 1
ATOM 805 C C . ALA A 1 111 ? -36.070 7.595 -0.585 1.00 39.09 111 ALA A C 1
ATOM 807 O O . ALA A 1 111 ? -36.845 6.648 -0.671 1.00 39.09 111 ALA A O 1
ATOM 808 N N . ASP A 1 112 ? -34.907 7.630 -1.242 1.00 40.56 112 ASP A N 1
ATOM 809 C CA . ASP A 1 112 ? -34.440 6.506 -2.056 1.00 40.56 112 ASP A CA 1
ATOM 810 C C . ASP A 1 112 ? -33.379 5.720 -1.282 1.00 40.56 112 ASP A C 1
ATOM 812 O O . ASP A 1 112 ? -32.312 6.247 -0.946 1.00 40.56 112 ASP A O 1
ATOM 816 N N . GLY A 1 113 ? -33.718 4.472 -0.954 1.00 40.72 113 GLY A N 1
ATOM 817 C CA . GLY A 1 113 ? -32.992 3.547 -0.079 1.00 40.72 113 GLY A CA 1
ATOM 818 C C . GLY A 1 113 ? -31.639 3.060 -0.606 1.00 40.72 113 GLY A C 1
ATOM 819 O O . GLY A 1 113 ? -31.301 1.900 -0.411 1.00 40.72 113 GLY A O 1
ATOM 820 N N . GLY A 1 114 ? -30.871 3.925 -1.268 1.00 41.38 114 GLY A N 1
ATOM 821 C CA . GLY A 1 114 ? -29.455 3.707 -1.543 1.00 41.38 114 GLY A CA 1
ATOM 822 C C . GLY A 1 114 ? -28.655 3.755 -0.243 1.00 41.38 114 GLY A C 1
ATOM 823 O O . GLY A 1 114 ? -28.815 4.690 0.552 1.00 41.38 114 GLY A O 1
ATOM 824 N N . ASP A 1 115 ? -27.827 2.731 -0.041 1.00 42.62 115 ASP A N 1
ATOM 825 C CA . ASP A 1 115 ? -27.143 2.384 1.203 1.00 42.62 115 ASP A CA 1
ATOM 826 C C . ASP A 1 115 ? -26.626 3.601 1.978 1.00 42.62 115 ASP A C 1
ATOM 828 O O . ASP A 1 115 ? -25.619 4.226 1.639 1.00 42.62 115 ASP A O 1
ATOM 832 N N . ALA A 1 116 ? -27.286 3.906 3.098 1.00 44.19 116 ALA A N 1
ATOM 833 C CA . ALA A 1 116 ? -26.840 4.915 4.060 1.00 44.19 116 ALA A CA 1
ATOM 834 C C . ALA A 1 116 ? -25.414 4.646 4.594 1.00 44.19 116 ALA A C 1
ATOM 836 O O . ALA A 1 116 ? -24.797 5.538 5.174 1.00 44.19 116 ALA A O 1
ATOM 837 N N . HIS A 1 117 ? -24.895 3.431 4.382 1.00 42.44 117 HIS A N 1
ATOM 838 C CA . HIS A 1 117 ? -23.528 3.018 4.680 1.00 42.44 117 HIS A CA 1
ATOM 839 C C . HIS A 1 117 ? -22.502 3.616 3.700 1.00 42.44 117 HIS A C 1
ATOM 841 O O . HIS A 1 117 ? -21.493 4.152 4.144 1.00 42.44 117 HIS A O 1
ATOM 847 N N . ALA A 1 118 ? -22.792 3.643 2.392 1.00 43.69 118 ALA A N 1
ATOM 848 C CA . ALA A 1 118 ? -21.894 4.203 1.376 1.00 43.69 118 ALA A CA 1
ATOM 849 C C . ALA A 1 118 ? -21.744 5.732 1.489 1.00 43.69 118 ALA A C 1
ATOM 851 O O . ALA A 1 118 ? -20.690 6.273 1.186 1.00 43.69 118 ALA A O 1
ATOM 852 N N . ARG A 1 119 ? -22.770 6.434 1.997 1.00 46.72 119 ARG A N 1
ATOM 853 C CA . ARG A 1 119 ? -22.710 7.885 2.272 1.00 46.72 119 ARG A CA 1
ATOM 854 C C . ARG A 1 119 ? -21.909 8.252 3.533 1.00 46.72 119 ARG A C 1
ATOM 856 O O . ARG A 1 119 ? -21.721 9.436 3.786 1.00 46.72 119 ARG A O 1
ATOM 863 N N . ARG A 1 120 ? -21.489 7.271 4.344 1.00 63.69 120 ARG A N 1
ATOM 864 C CA . ARG A 1 120 ? -20.651 7.480 5.544 1.00 63.69 120 ARG A CA 1
ATOM 865 C C . ARG A 1 120 ? -19.170 7.191 5.313 1.00 63.69 120 ARG A C 1
ATOM 867 O O . ARG A 1 120 ? -18.369 7.542 6.172 1.00 63.69 120 ARG A O 1
ATOM 874 N N . LEU A 1 121 ? -18.825 6.520 4.219 1.00 78.38 121 LEU A N 1
ATOM 875 C CA . LEU A 1 121 ? -17.447 6.170 3.894 1.00 78.38 121 LEU A CA 1
ATOM 876 C C . LEU A 1 121 ? -16.810 7.297 3.085 1.00 78.38 121 LEU A C 1
ATOM 878 O O . LEU A 1 121 ? -17.490 7.972 2.310 1.00 78.38 121 LEU A O 1
ATOM 882 N N . ASP A 1 122 ? -15.506 7.488 3.258 1.00 84.69 122 ASP A N 1
ATOM 883 C CA . ASP A 1 122 ? -14.751 8.358 2.367 1.00 84.69 122 ASP A CA 1
ATOM 884 C C . ASP A 1 122 ? -14.777 7.797 0.923 1.00 84.69 122 ASP A C 1
ATOM 886 O O . ASP A 1 122 ? -14.925 6.580 0.726 1.00 84.69 122 ASP A O 1
ATOM 890 N N . PRO A 1 123 ? -14.662 8.663 -0.103 1.00 85.50 123 PRO A N 1
ATOM 891 C CA . PRO A 1 123 ? -14.764 8.249 -1.503 1.00 85.50 123 PRO A CA 1
ATOM 892 C C . PRO A 1 123 ? -13.770 7.149 -1.897 1.00 85.50 123 PRO A C 1
ATOM 894 O O . PRO A 1 123 ? -14.122 6.245 -2.658 1.00 85.50 123 PRO A O 1
ATOM 897 N N . THR A 1 124 ? -12.552 7.196 -1.352 1.00 89.69 124 THR A N 1
ATOM 898 C CA . THR A 1 124 ? -11.488 6.237 -1.658 1.00 89.69 124 THR A CA 1
ATOM 899 C C . THR A 1 124 ? -11.824 4.846 -1.118 1.00 89.69 124 THR A C 1
ATOM 901 O O . THR A 1 124 ? -11.715 3.860 -1.848 1.00 89.69 124 THR A O 1
ATOM 904 N N . THR A 1 125 ? -12.328 4.740 0.114 1.00 92.19 125 THR A N 1
ATOM 905 C CA . THR A 1 125 ? -12.809 3.471 0.681 1.00 92.19 125 THR A CA 1
ATOM 906 C C . THR A 1 125 ? -13.932 2.884 -0.169 1.00 92.19 125 THR A C 1
ATOM 908 O O . THR A 1 125 ? -13.907 1.696 -0.491 1.00 92.19 125 THR A O 1
ATOM 911 N N . ALA A 1 126 ? -14.909 3.701 -0.577 1.00 90.06 126 ALA A N 1
ATOM 912 C CA . ALA A 1 126 ? -16.014 3.235 -1.415 1.00 90.06 126 ALA A CA 1
ATOM 913 C C . ALA A 1 126 ? -15.531 2.695 -2.776 1.00 90.06 126 ALA A C 1
ATOM 915 O O . ALA A 1 126 ? -16.058 1.694 -3.272 1.00 90.06 126 ALA A O 1
ATOM 916 N N . GLN A 1 127 ? -14.506 3.314 -3.367 1.00 86.56 127 GLN A N 1
ATOM 917 C CA . GLN A 1 127 ? -13.890 2.848 -4.609 1.00 86.56 127 GLN A CA 1
ATOM 918 C C . GLN A 1 127 ? -13.191 1.495 -4.426 1.00 86.56 127 GLN A C 1
ATOM 920 O O . GLN A 1 127 ? -13.424 0.580 -5.217 1.00 86.56 127 GLN A O 1
ATOM 925 N N . VAL A 1 128 ? -12.383 1.348 -3.370 1.00 91.81 128 VAL A N 1
ATOM 926 C CA . VAL A 1 128 ? -11.706 0.081 -3.052 1.00 91.81 128 VAL A CA 1
ATOM 927 C C . VAL A 1 128 ? -12.729 -1.043 -2.901 1.00 91.81 128 VAL A C 1
ATOM 929 O O . VAL A 1 128 ? -12.592 -2.091 -3.531 1.00 91.81 128 VAL A O 1
ATOM 932 N N . LEU A 1 129 ? -13.806 -0.804 -2.148 1.00 92.56 129 LEU A N 1
ATOM 933 C CA . LEU A 1 129 ? -14.883 -1.781 -1.990 1.00 92.56 129 LEU A CA 1
ATOM 934 C C . LEU A 1 129 ? -15.584 -2.098 -3.312 1.00 92.56 129 LEU A C 1
ATOM 936 O O . LEU A 1 129 ? -15.864 -3.257 -3.580 1.00 92.56 129 LEU A O 1
ATOM 940 N N . THR A 1 130 ? -15.807 -1.110 -4.181 1.00 90.56 130 THR A N 1
ATOM 941 C CA . THR A 1 130 ? -16.428 -1.343 -5.498 1.00 90.56 130 THR A CA 1
ATOM 942 C C . THR A 1 130 ? -15.610 -2.315 -6.353 1.00 90.56 130 THR A C 1
ATOM 944 O O . THR A 1 130 ? -16.183 -3.145 -7.057 1.00 90.56 130 THR A O 1
ATOM 947 N N . VAL A 1 131 ? -14.279 -2.236 -6.297 1.00 90.31 131 VAL A N 1
ATOM 948 C CA . VAL A 1 131 ? -13.387 -3.148 -7.031 1.00 90.31 131 VAL A CA 1
ATOM 949 C C . VAL A 1 131 ? -13.376 -4.542 -6.399 1.00 90.31 131 VAL A C 1
ATOM 951 O O . VAL A 1 131 ? -13.498 -5.537 -7.119 1.00 90.31 131 VAL A O 1
ATOM 954 N N . LEU A 1 132 ? -13.259 -4.610 -5.070 1.00 91.69 132 LEU A N 1
ATOM 955 C CA . LEU A 1 132 ? -13.151 -5.866 -4.320 1.00 91.69 132 LEU A CA 1
ATOM 956 C C . LEU A 1 132 ? -14.466 -6.655 -4.265 1.00 91.69 132 LEU A C 1
ATOM 958 O O . LEU A 1 132 ? -14.449 -7.881 -4.302 1.00 91.69 132 LEU A O 1
ATOM 962 N N . ASP A 1 133 ? -15.605 -5.968 -4.196 1.00 91.25 133 ASP A N 1
ATOM 963 C CA . ASP A 1 133 ? -16.930 -6.592 -4.103 1.00 91.25 133 ASP A CA 1
ATOM 964 C C . ASP A 1 133 ? -17.552 -6.883 -5.468 1.00 91.25 133 ASP A C 1
ATOM 966 O O . ASP A 1 133 ? -18.602 -7.524 -5.549 1.00 91.25 133 ASP A O 1
ATOM 970 N N . ASN A 1 134 ? -16.909 -6.457 -6.558 1.00 89.44 134 ASN A N 1
ATOM 971 C CA . ASN A 1 134 ? -17.342 -6.809 -7.899 1.00 89.44 134 ASN A CA 1
ATOM 972 C C . ASN A 1 134 ? -16.955 -8.266 -8.217 1.00 89.44 134 ASN A C 1
ATOM 974 O O . ASN A 1 134 ? -15.787 -8.541 -8.490 1.00 89.44 134 ASN A O 1
ATOM 978 N N . PRO A 1 135 ? -17.911 -9.210 -8.310 1.00 85.12 135 PRO A N 1
ATOM 979 C CA . PRO A 1 135 ? -17.593 -10.612 -8.576 1.00 85.12 135 PRO A CA 1
ATOM 980 C C . PRO A 1 135 ? -16.968 -10.836 -9.962 1.00 85.12 135 PRO A C 1
ATOM 982 O O . PRO A 1 135 ? -16.349 -11.871 -10.194 1.00 85.12 135 PRO A O 1
ATOM 985 N N . ALA A 1 136 ? -17.127 -9.887 -10.892 1.00 85.31 136 ALA A N 1
ATOM 986 C CA . ALA A 1 136 ? -16.529 -9.956 -12.220 1.00 85.31 136 ALA A CA 1
ATOM 987 C C . ALA A 1 136 ? -15.068 -9.477 -12.254 1.00 85.31 136 ALA A C 1
ATOM 989 O O . ALA A 1 136 ? -14.387 -9.740 -13.244 1.00 85.31 136 ALA A O 1
ATOM 990 N N . SER A 1 137 ? -14.583 -8.778 -11.218 1.00 83.94 137 SER A N 1
ATOM 991 C CA . SER A 1 137 ? -13.198 -8.293 -11.179 1.00 83.94 137 SER A CA 1
ATOM 992 C C . SER A 1 137 ? -12.211 -9.440 -10.950 1.00 83.94 137 SER A C 1
ATOM 994 O O . SER A 1 137 ? -11.102 -9.411 -11.480 1.00 83.94 137 SER A O 1
ATOM 996 N N . GLY A 1 138 ? -12.621 -10.463 -10.188 1.00 85.31 138 GLY A N 1
ATOM 997 C CA . GLY A 1 138 ? -11.736 -11.543 -9.752 1.00 85.31 138 GLY A CA 1
ATOM 998 C C . GLY A 1 138 ? -10.610 -11.069 -8.827 1.00 85.31 138 GLY A C 1
ATOM 999 O O . GLY A 1 138 ? -9.651 -11.810 -8.641 1.00 85.31 138 GLY A O 1
ATOM 1000 N N . VAL A 1 139 ? -10.717 -9.851 -8.282 1.00 91.06 139 VAL A N 1
ATOM 1001 C CA . VAL A 1 139 ? -9.698 -9.214 -7.443 1.00 91.06 139 VAL A CA 1
ATOM 1002 C C . VAL A 1 139 ? -9.941 -9.569 -5.981 1.00 91.06 139 VAL A C 1
ATOM 1004 O O . VAL A 1 139 ? -11.030 -9.355 -5.450 1.00 91.06 139 VAL A O 1
ATOM 1007 N N . ALA A 1 140 ? -8.915 -10.088 -5.320 1.00 92.19 140 ALA A N 1
ATOM 1008 C CA . ALA A 1 140 ? -8.899 -10.350 -3.890 1.00 92.19 140 ALA A CA 1
ATOM 1009 C C . ALA A 1 140 ? -8.190 -9.225 -3.119 1.00 92.19 140 ALA A C 1
ATOM 1011 O O . ALA A 1 140 ? -7.367 -8.490 -3.656 1.00 92.19 140 ALA A O 1
ATOM 1012 N N . GLU A 1 141 ? -8.439 -9.139 -1.810 1.00 94.69 141 GLU A N 1
ATOM 1013 C CA . GLU A 1 141 ? -7.721 -8.215 -0.913 1.00 94.69 141 GLU A CA 1
ATOM 1014 C C . GLU A 1 141 ? -6.197 -8.398 -0.983 1.00 94.69 141 GLU A C 1
ATOM 1016 O O . GLU A 1 141 ? -5.443 -7.425 -0.978 1.00 94.69 141 GLU A O 1
ATOM 1021 N N . ALA A 1 142 ? -5.751 -9.651 -1.120 1.00 95.75 142 ALA A N 1
ATOM 1022 C CA . ALA A 1 142 ? -4.343 -9.992 -1.278 1.00 95.75 142 ALA A CA 1
ATOM 1023 C C . ALA A 1 142 ? -3.727 -9.391 -2.551 1.00 95.75 142 ALA A C 1
ATOM 1025 O O . ALA A 1 142 ? -2.535 -9.110 -2.555 1.00 95.75 142 ALA A O 1
ATOM 1026 N N . ASP A 1 143 ? -4.511 -9.134 -3.604 1.00 95.25 143 ASP A N 1
ATOM 1027 C CA . ASP A 1 143 ? -3.983 -8.521 -4.824 1.00 95.25 143 ASP A CA 1
ATOM 1028 C C . ASP A 1 143 ? -3.594 -7.057 -4.604 1.00 95.25 143 ASP A C 1
ATOM 1030 O O . ASP A 1 143 ? -2.650 -6.582 -5.228 1.00 95.25 143 ASP A O 1
ATOM 1034 N N . LEU A 1 144 ? -4.272 -6.341 -3.699 1.00 96.00 144 LEU A N 1
ATOM 1035 C CA . LEU A 1 144 ? -3.906 -4.962 -3.375 1.00 96.00 144 LEU A CA 1
ATOM 1036 C C . LEU A 1 144 ? -2.602 -4.906 -2.568 1.00 96.00 144 LEU A C 1
ATOM 1038 O O . LEU A 1 144 ? -1.721 -4.099 -2.861 1.00 96.00 144 LEU A O 1
ATOM 1042 N N . VAL A 1 145 ? -2.457 -5.801 -1.586 1.00 98.25 145 VAL A N 1
ATOM 1043 C CA . VAL A 1 145 ? -1.210 -5.944 -0.817 1.00 98.25 145 VAL A CA 1
ATOM 1044 C C . VAL A 1 145 ? -0.069 -6.393 -1.734 1.00 98.25 145 VAL A C 1
ATOM 1046 O O . VAL A 1 145 ? 1.023 -5.833 -1.683 1.00 98.25 145 VAL A O 1
ATOM 1049 N N . GLY A 1 146 ? -0.328 -7.360 -2.615 1.00 98.19 146 GLY A N 1
ATOM 1050 C CA . GLY A 1 146 ? 0.640 -7.860 -3.585 1.00 98.19 146 GLY A CA 1
ATOM 1051 C C . GLY A 1 146 ? 1.074 -6.797 -4.591 1.00 98.19 146 GLY A C 1
ATOM 1052 O O . GLY A 1 146 ? 2.253 -6.724 -4.923 1.00 98.19 146 GLY A O 1
ATOM 1053 N N . GLU A 1 147 ? 0.164 -5.930 -5.040 1.00 97.56 147 GLU A N 1
ATOM 1054 C CA . GLU A 1 147 ? 0.507 -4.817 -5.930 1.00 97.56 147 GLU A CA 1
ATOM 1055 C C . GLU A 1 147 ? 1.391 -3.779 -5.229 1.00 97.56 147 GLU A C 1
ATOM 1057 O O . GLU A 1 147 ? 2.393 -3.360 -5.803 1.00 97.56 147 GLU A O 1
ATOM 1062 N N . LEU A 1 148 ? 1.098 -3.438 -3.967 1.00 98.44 148 LEU A N 1
ATOM 1063 C CA . LEU A 1 148 ? 1.964 -2.582 -3.147 1.00 98.44 148 LEU A CA 1
ATOM 1064 C C . LEU A 1 148 ? 3.369 -3.190 -2.973 1.00 98.44 148 LEU A C 1
ATOM 1066 O O . LEU A 1 148 ? 4.370 -2.476 -3.046 1.00 98.44 148 LEU A O 1
ATOM 1070 N N . GLN A 1 149 ? 3.449 -4.503 -2.742 1.00 98.50 149 GLN A N 1
ATOM 1071 C CA . GLN A 1 149 ? 4.703 -5.253 -2.609 1.00 98.50 149 GLN A CA 1
ATOM 1072 C C . GLN A 1 149 ? 5.512 -5.271 -3.911 1.00 98.50 149 GLN A C 1
ATOM 1074 O O . GLN A 1 149 ? 6.703 -4.957 -3.904 1.00 98.50 149 GLN A O 1
ATOM 1079 N N . LEU A 1 150 ? 4.861 -5.598 -5.029 1.00 98.31 150 LEU A N 1
ATOM 1080 C CA . LEU A 1 150 ? 5.483 -5.651 -6.348 1.00 98.31 150 LEU A CA 1
ATOM 1081 C C . LEU A 1 150 ? 5.982 -4.268 -6.781 1.00 98.31 150 LEU A C 1
ATOM 1083 O O . LEU A 1 150 ? 7.142 -4.136 -7.161 1.00 98.31 150 LEU A O 1
ATOM 1087 N N . ALA A 1 151 ? 5.139 -3.237 -6.660 1.00 97.81 151 ALA A N 1
ATOM 1088 C CA . ALA A 1 151 ? 5.489 -1.860 -7.002 1.00 97.81 151 ALA A CA 1
ATOM 1089 C C . ALA A 1 151 ? 6.720 -1.381 -6.216 1.00 97.81 151 ALA A C 1
ATOM 1091 O O . ALA A 1 151 ? 7.653 -0.831 -6.798 1.00 97.81 151 ALA A O 1
ATOM 1092 N N . PHE A 1 152 ? 6.777 -1.674 -4.912 1.00 98.19 152 PHE A N 1
ATOM 1093 C CA . PHE A 1 152 ? 7.942 -1.368 -4.084 1.00 98.19 152 PHE A CA 1
ATOM 1094 C C . PHE A 1 152 ? 9.210 -2.077 -4.569 1.00 98.19 152 PHE A C 1
ATOM 1096 O O . PHE A 1 152 ? 10.227 -1.428 -4.804 1.00 98.19 152 PHE A O 1
ATOM 1103 N N . LEU A 1 153 ? 9.171 -3.406 -4.716 1.00 97.62 153 LEU A N 1
ATOM 1104 C CA . LEU A 1 153 ? 10.365 -4.184 -5.050 1.00 97.62 153 LEU A CA 1
ATOM 1105 C C . LEU A 1 153 ? 10.893 -3.830 -6.437 1.00 97.62 153 LEU A C 1
ATOM 1107 O O . LEU A 1 153 ? 12.088 -3.592 -6.585 1.00 97.62 153 LEU A O 1
ATOM 1111 N N . THR A 1 154 ? 10.020 -3.757 -7.440 1.00 96.50 154 THR A N 1
ATOM 1112 C CA . THR A 1 154 ? 10.413 -3.384 -8.801 1.00 96.50 154 THR A CA 1
ATOM 1113 C C . THR A 1 154 ? 10.880 -1.930 -8.853 1.00 96.50 154 THR A C 1
ATOM 1115 O O . THR A 1 154 ? 11.919 -1.645 -9.445 1.00 96.50 154 THR A O 1
ATOM 1118 N N . GLY A 1 155 ? 10.165 -1.010 -8.199 1.00 94.88 155 GLY A N 1
ATOM 1119 C CA . GLY A 1 155 ? 10.529 0.405 -8.174 1.00 94.88 155 GLY A CA 1
ATOM 1120 C C . GLY A 1 155 ? 11.893 0.641 -7.532 1.00 94.88 155 GLY A C 1
ATOM 1121 O O . GLY A 1 155 ? 12.715 1.365 -8.082 1.00 94.88 155 GLY A O 1
ATOM 1122 N N . MET A 1 156 ? 12.177 -0.026 -6.415 1.00 94.00 156 MET A N 1
ATOM 1123 C CA . MET A 1 156 ? 13.421 0.180 -5.680 1.00 94.00 156 MET A CA 1
ATOM 1124 C C . MET A 1 156 ? 14.613 -0.613 -6.228 1.00 94.00 156 MET A C 1
ATOM 1126 O O . MET A 1 156 ? 15.701 -0.056 -6.344 1.00 94.00 156 MET A O 1
ATOM 1130 N N . HIS A 1 157 ? 14.440 -1.893 -6.576 1.00 93.06 157 HIS A N 1
ATOM 1131 C CA . HIS A 1 157 ? 15.560 -2.739 -7.026 1.00 93.06 157 HIS A CA 1
ATOM 1132 C C . HIS A 1 157 ? 15.895 -2.570 -8.503 1.00 93.06 157 HIS A C 1
ATOM 1134 O O . HIS A 1 157 ? 17.055 -2.708 -8.881 1.00 93.06 157 HIS A O 1
ATOM 1140 N N . LEU A 1 158 ? 14.899 -2.287 -9.345 1.00 92.38 158 LEU A N 1
ATOM 1141 C CA . LEU A 1 158 ? 15.112 -2.069 -10.778 1.00 92.38 158 LEU A CA 1
ATOM 1142 C C . LEU A 1 158 ? 15.121 -0.583 -11.143 1.00 92.38 158 LEU A C 1
ATOM 1144 O O . LEU A 1 158 ? 15.347 -0.252 -12.301 1.00 92.38 158 LEU A O 1
ATOM 1148 N N . SER A 1 159 ? 14.861 0.321 -10.192 1.00 91.25 159 SER A N 1
ATOM 1149 C CA . SER A 1 159 ? 14.653 1.744 -10.498 1.00 91.25 159 SER A CA 1
ATOM 1150 C C . SER A 1 159 ? 13.572 1.951 -11.573 1.00 91.25 159 SER A C 1
ATOM 1152 O O . SER A 1 159 ? 13.665 2.867 -12.388 1.00 91.25 159 SER A O 1
ATOM 1154 N N . ASN A 1 160 ? 12.557 1.076 -11.603 1.00 92.38 160 ASN A N 1
ATOM 1155 C CA . ASN A 1 160 ? 11.434 1.211 -12.525 1.00 92.38 160 ASN A CA 1
ATOM 1156 C C . ASN A 1 160 ? 10.553 2.382 -12.062 1.00 92.38 160 ASN A C 1
ATOM 1158 O O . ASN A 1 160 ? 9.930 2.323 -10.997 1.00 92.38 160 ASN A O 1
ATOM 1162 N N . LEU A 1 161 ? 10.510 3.444 -12.868 1.00 90.81 161 LEU A N 1
ATOM 1163 C CA . LEU A 1 161 ? 9.815 4.679 -12.515 1.00 90.81 161 LEU A CA 1
ATOM 1164 C C . LEU A 1 161 ? 8.304 4.467 -12.353 1.00 90.81 161 LEU A C 1
ATOM 1166 O O . LEU A 1 161 ? 7.747 4.924 -11.361 1.00 90.81 161 LEU A O 1
ATOM 1170 N N . ALA A 1 162 ? 7.666 3.715 -13.254 1.00 91.38 162 ALA A N 1
ATOM 1171 C CA . ALA A 1 162 ? 6.227 3.455 -13.201 1.00 91.38 162 ALA A CA 1
ATOM 1172 C C . ALA A 1 162 ? 5.820 2.724 -11.910 1.00 91.38 162 ALA A C 1
ATOM 1174 O O . ALA A 1 162 ? 4.826 3.068 -11.275 1.00 91.38 162 ALA A O 1
ATOM 1175 N N . CYS A 1 163 ? 6.611 1.744 -11.470 1.00 95.19 163 CYS A N 1
ATOM 1176 C CA . CYS A 1 163 ? 6.391 1.042 -10.207 1.00 95.19 163 CYS A CA 1
ATOM 1177 C C . CYS A 1 163 ? 6.654 1.931 -8.986 1.00 95.19 163 CYS A C 1
ATOM 1179 O O . CYS A 1 163 ? 5.926 1.839 -7.998 1.00 95.19 163 CYS A O 1
ATOM 1181 N N . LEU A 1 164 ? 7.657 2.810 -9.038 1.00 93.69 164 LEU A N 1
ATOM 1182 C CA . LEU A 1 164 ? 7.914 3.758 -7.955 1.00 93.69 164 LEU A CA 1
ATOM 1183 C C . LEU A 1 164 ? 6.776 4.785 -7.820 1.00 93.69 164 LEU A C 1
ATOM 1185 O O . LEU A 1 164 ? 6.309 5.052 -6.711 1.00 93.69 164 LEU A O 1
ATOM 1189 N N . GLU A 1 165 ? 6.304 5.334 -8.938 1.00 91.75 165 GLU A N 1
ATOM 1190 C CA . GLU A 1 165 ? 5.148 6.232 -8.983 1.00 91.75 165 GLU A CA 1
ATOM 1191 C C . GLU A 1 165 ? 3.883 5.526 -8.498 1.00 91.75 165 GLU A C 1
ATOM 1193 O O . GLU A 1 165 ? 3.154 6.077 -7.670 1.00 91.75 165 GLU A O 1
ATOM 1198 N N . GLN A 1 166 ? 3.668 4.276 -8.923 1.00 94.31 166 GLN A N 1
ATOM 1199 C CA . GLN A 1 166 ? 2.552 3.462 -8.454 1.00 94.31 166 GLN A CA 1
ATOM 1200 C C . GLN A 1 166 ? 2.619 3.212 -6.946 1.00 94.31 166 GLN A C 1
ATOM 1202 O O . GLN A 1 166 ? 1.599 3.309 -6.268 1.00 94.31 166 GLN A O 1
ATOM 1207 N N . TRP A 1 167 ? 3.798 2.933 -6.384 1.00 96.94 167 TRP A N 1
ATOM 1208 C CA . TRP A 1 167 ? 3.945 2.758 -4.939 1.00 96.94 167 TRP A CA 1
ATOM 1209 C C . TRP A 1 167 ? 3.537 4.024 -4.177 1.00 96.94 167 TRP A C 1
ATOM 1211 O O . TRP A 1 167 ? 2.723 3.962 -3.253 1.00 96.94 167 TRP A O 1
ATOM 1221 N N . TRP A 1 168 ? 4.036 5.190 -4.603 1.00 94.31 168 TRP A N 1
ATOM 1222 C CA . TRP A 1 168 ? 3.664 6.472 -4.003 1.00 94.31 168 TRP A CA 1
ATOM 1223 C C . TRP A 1 168 ? 2.178 6.779 -4.161 1.00 94.31 168 TRP A C 1
ATOM 1225 O O . TRP A 1 168 ? 1.558 7.290 -3.227 1.00 94.31 168 TRP A O 1
ATOM 1235 N N . HIS A 1 169 ? 1.601 6.456 -5.317 1.00 92.31 169 HIS A N 1
ATOM 1236 C CA . HIS A 1 169 ? 0.176 6.598 -5.569 1.00 92.31 169 HIS A CA 1
ATOM 1237 C C . HIS A 1 169 ? -0.648 5.733 -4.606 1.00 92.31 169 HIS A C 1
ATOM 1239 O O . HIS A 1 169 ? -1.518 6.254 -3.906 1.00 92.31 169 HIS A O 1
ATOM 1245 N N . LEU A 1 170 ? -0.329 4.440 -4.497 1.00 95.38 170 LEU A N 1
ATOM 1246 C CA . LEU A 1 170 ? -1.002 3.525 -3.578 1.00 95.38 170 LEU A CA 1
ATOM 1247 C C . LEU A 1 170 ? -0.917 4.029 -2.137 1.00 95.38 170 LEU A C 1
ATOM 1249 O O . LEU A 1 170 ? -1.933 4.085 -1.453 1.00 95.38 170 LEU A O 1
ATOM 1253 N N . VAL A 1 171 ? 0.255 4.463 -1.677 1.00 96.44 171 VAL A N 1
ATOM 1254 C CA . VAL A 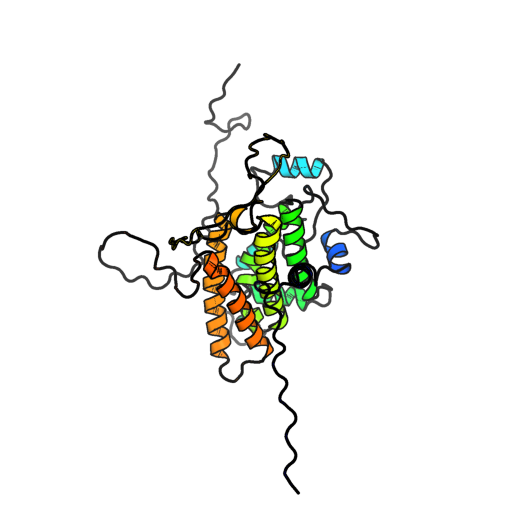1 171 ? 0.413 4.970 -0.309 1.00 96.44 171 VAL A CA 1
ATOM 1255 C C . VAL A 1 171 ? -0.373 6.268 -0.091 1.00 96.44 171 VAL A C 1
ATOM 1257 O O . VAL A 1 171 ? -1.219 6.334 0.802 1.00 96.44 171 VAL A O 1
ATOM 1260 N N . LEU A 1 172 ? -0.127 7.302 -0.900 1.00 94.00 172 LEU A N 1
ATOM 1261 C CA . LEU A 1 172 ? -0.622 8.661 -0.645 1.00 94.00 172 LEU A CA 1
ATOM 1262 C C . LEU A 1 172 ? -2.077 8.882 -1.062 1.00 94.00 172 LEU A C 1
ATOM 1264 O O . LEU A 1 172 ? -2.772 9.694 -0.451 1.00 94.00 172 LEU A O 1
ATOM 1268 N N . ARG A 1 173 ? -2.525 8.232 -2.140 1.00 90.38 173 ARG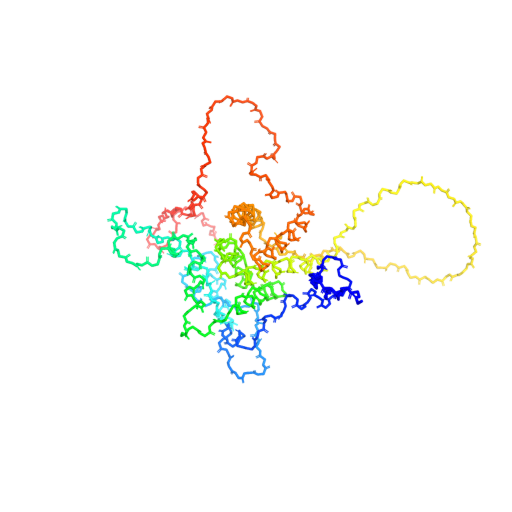 A N 1
ATOM 1269 C CA . ARG A 1 173 ? -3.837 8.488 -2.755 1.00 90.38 173 ARG A CA 1
ATOM 1270 C C . ARG A 1 173 ? -4.855 7.393 -2.464 1.00 90.38 173 ARG A C 1
ATOM 1272 O O . ARG A 1 173 ? -6.048 7.690 -2.487 1.00 90.38 173 ARG A O 1
ATOM 1279 N N . LEU A 1 174 ? -4.406 6.176 -2.156 1.00 93.25 174 LEU A N 1
ATOM 1280 C CA . LEU A 1 174 ? -5.293 5.051 -1.869 1.00 93.25 174 LEU A CA 1
ATOM 1281 C C . LEU A 1 174 ? -5.309 4.702 -0.374 1.00 93.25 174 LEU A C 1
ATOM 1283 O O . LEU A 1 174 ? -6.292 4.970 0.309 1.00 93.25 174 LEU A O 1
ATOM 1287 N N . ILE A 1 175 ? -4.216 4.150 0.154 1.00 95.69 175 ILE A N 1
ATOM 1288 C CA . ILE A 1 175 ? -4.137 3.572 1.504 1.00 95.69 175 ILE A CA 1
ATOM 1289 C C . ILE A 1 175 ? -4.413 4.635 2.569 1.00 95.69 175 ILE A C 1
ATOM 1291 O O . ILE A 1 175 ? -5.307 4.461 3.394 1.00 95.69 175 ILE A O 1
ATOM 1295 N N . LEU A 1 176 ? -3.692 5.761 2.527 1.00 96.06 176 LEU A N 1
ATOM 1296 C CA . LEU A 1 176 ? -3.820 6.814 3.539 1.00 96.06 176 LEU A CA 1
ATOM 1297 C C . LEU A 1 176 ? -5.065 7.694 3.369 1.00 96.06 176 LEU A C 1
ATOM 1299 O O . LEU A 1 176 ? -5.333 8.519 4.238 1.00 96.06 176 LEU A O 1
ATOM 1303 N N . ARG A 1 177 ? -5.838 7.516 2.291 1.00 94.44 177 ARG A N 1
ATOM 1304 C CA . ARG A 1 177 ? -7.125 8.205 2.079 1.00 94.44 177 ARG A CA 1
ATOM 1305 C C . ARG A 1 177 ? -8.332 7.318 2.359 1.00 94.44 177 ARG A C 1
ATOM 1307 O O . ARG A 1 177 ? -9.391 7.839 2.682 1.00 94.44 177 ARG A O 1
ATOM 1314 N N . ALA A 1 178 ? -8.170 5.998 2.292 1.00 94.00 178 ALA A N 1
ATOM 1315 C CA . ALA A 1 178 ? -9.218 5.018 2.548 1.00 94.00 178 ALA A CA 1
ATOM 1316 C C . ALA A 1 178 ? -9.438 4.777 4.057 1.00 94.00 178 ALA A C 1
ATOM 1318 O O . ALA A 1 178 ? -9.319 3.657 4.560 1.00 94.00 178 ALA A O 1
ATOM 1319 N N . HIS A 1 179 ? -9.744 5.844 4.800 1.00 93.19 179 HIS A N 1
ATOM 1320 C CA . HIS A 1 179 ? -9.879 5.829 6.262 1.00 93.19 179 HIS A CA 1
ATOM 1321 C C . HIS A 1 179 ? -10.925 4.821 6.758 1.00 93.19 179 HIS A C 1
ATOM 1323 O O . HIS A 1 179 ? -10.751 4.183 7.798 1.00 93.19 179 HIS A O 1
ATOM 1329 N N . GLY A 1 180 ? -12.012 4.650 6.004 1.00 93.94 180 GLY A N 1
ATOM 1330 C CA . GLY A 1 180 ? -13.084 3.718 6.328 1.00 93.94 180 GLY A CA 1
ATOM 1331 C C . GLY A 1 180 ? -12.666 2.245 6.312 1.00 93.94 180 GLY A C 1
ATOM 1332 O O . GLY A 1 180 ? -13.324 1.445 6.985 1.00 93.94 180 GLY A O 1
ATOM 1333 N N . LEU A 1 181 ? -11.578 1.866 5.621 1.00 96.12 181 LEU A N 1
ATOM 1334 C CA . LEU A 1 181 ? -11.108 0.472 5.560 1.00 96.12 181 LEU A CA 1
ATOM 1335 C C . LEU A 1 181 ? -10.818 -0.107 6.943 1.00 96.12 181 LEU A C 1
ATOM 1337 O O . LEU A 1 181 ? -11.123 -1.275 7.174 1.00 96.12 181 LEU A O 1
ATOM 1341 N N . ALA A 1 182 ? -10.324 0.707 7.879 1.00 96.19 182 ALA A N 1
ATOM 1342 C CA . ALA A 1 182 ? -10.081 0.278 9.254 1.00 96.19 182 ALA A CA 1
ATOM 1343 C C . ALA A 1 182 ? -11.343 -0.283 9.931 1.00 96.19 182 ALA A C 1
ATOM 1345 O O . ALA A 1 182 ? -11.249 -1.159 10.784 1.00 96.19 182 ALA A O 1
ATOM 1346 N N . LEU A 1 183 ? -12.529 0.191 9.533 1.00 95.00 183 LEU A N 1
ATOM 1347 C CA . LEU A 1 183 ? -13.805 -0.242 10.092 1.00 95.00 183 LEU A CA 1
ATOM 1348 C C . LEU A 1 183 ? -14.436 -1.389 9.302 1.00 95.00 183 LEU A C 1
ATOM 1350 O O . LEU A 1 183 ? -14.940 -2.332 9.912 1.00 95.00 183 LEU A O 1
ATOM 1354 N N . VAL A 1 184 ? -14.435 -1.293 7.968 1.00 96.06 184 VAL A N 1
ATOM 1355 C CA . VAL A 1 184 ? -15.193 -2.201 7.084 1.00 96.06 184 VAL A CA 1
ATOM 1356 C C . VAL A 1 184 ? -14.383 -3.399 6.589 1.00 96.06 184 VAL A C 1
ATOM 1358 O O . VAL A 1 184 ? -14.965 -4.448 6.330 1.00 96.06 184 VAL A O 1
ATOM 1361 N N . ARG A 1 185 ? -13.055 -3.267 6.476 1.00 97.25 185 ARG A N 1
ATOM 1362 C CA . ARG A 1 185 ? -12.105 -4.322 6.074 1.00 97.25 185 ARG A CA 1
ATOM 1363 C C . ARG A 1 185 ? -10.832 -4.247 6.939 1.00 97.25 185 ARG A C 1
ATOM 1365 O O . ARG A 1 185 ? -9.743 -4.018 6.409 1.00 97.25 185 ARG A O 1
ATOM 1372 N N . PRO A 1 186 ? -10.937 -4.437 8.271 1.00 97.31 186 PRO A N 1
ATOM 1373 C CA . PRO A 1 186 ? -9.827 -4.203 9.201 1.00 97.31 186 PRO A CA 1
ATOM 1374 C C . PRO A 1 186 ? -8.579 -5.033 8.877 1.00 97.31 186 PRO A C 1
ATOM 1376 O O . PRO A 1 186 ? -7.465 -4.529 8.970 1.00 97.31 186 PRO A O 1
ATOM 1379 N N . ARG A 1 187 ? -8.747 -6.282 8.422 1.00 97.81 187 ARG A N 1
ATOM 1380 C CA . ARG A 1 187 ? -7.620 -7.139 8.018 1.00 97.81 187 ARG A CA 1
ATOM 1381 C C . ARG A 1 187 ? -6.824 -6.542 6.860 1.00 97.81 187 ARG A C 1
ATOM 1383 O O . ARG A 1 187 ? -5.607 -6.450 6.963 1.00 97.81 187 ARG A O 1
ATOM 1390 N N . LEU A 1 188 ? -7.504 -6.075 5.811 1.00 97.94 188 LEU A N 1
ATOM 1391 C CA . LEU A 1 188 ? -6.861 -5.409 4.679 1.00 97.94 188 LEU A CA 1
ATOM 1392 C C . LEU A 1 188 ? -6.130 -4.135 5.124 1.00 97.94 188 LEU A C 1
ATOM 1394 O O . LEU A 1 188 ? -4.970 -3.949 4.770 1.00 97.94 188 LEU A O 1
ATOM 1398 N N . ALA A 1 189 ? -6.775 -3.279 5.925 1.00 98.25 189 ALA A N 1
ATOM 1399 C CA . ALA A 1 189 ? -6.152 -2.051 6.429 1.00 98.25 189 ALA A CA 1
ATOM 1400 C C . ALA A 1 189 ? -4.878 -2.346 7.238 1.00 98.25 189 ALA A C 1
ATOM 1402 O O . ALA A 1 189 ? -3.828 -1.749 6.997 1.00 98.25 189 ALA A O 1
ATOM 1403 N N . ARG A 1 190 ? -4.955 -3.316 8.156 1.00 98.06 190 ARG A N 1
ATOM 1404 C CA . ARG A 1 190 ? -3.814 -3.799 8.941 1.00 98.06 190 ARG A CA 1
ATOM 1405 C C . ARG A 1 190 ? -2.695 -4.314 8.035 1.00 98.06 190 ARG A C 1
ATOM 1407 O O . ARG A 1 190 ? -1.540 -3.946 8.230 1.00 98.06 190 ARG A O 1
ATOM 1414 N N . ASP A 1 191 ? -3.016 -5.151 7.054 1.00 98.12 191 ASP A N 1
ATOM 1415 C CA . ASP A 1 191 ? -2.017 -5.783 6.188 1.00 98.12 191 ASP A CA 1
ATOM 1416 C C . ASP A 1 191 ? -1.320 -4.758 5.277 1.00 98.12 191 ASP A C 1
ATOM 1418 O O . ASP A 1 191 ? -0.107 -4.847 5.078 1.00 98.12 191 ASP A O 1
ATOM 1422 N N . LEU A 1 192 ? -2.036 -3.731 4.803 1.00 98.31 192 LEU A N 1
ATOM 1423 C CA . LEU A 1 192 ? -1.457 -2.607 4.056 1.00 98.31 192 LEU A CA 1
ATOM 1424 C C . LEU A 1 192 ? -0.497 -1.779 4.920 1.00 98.31 192 LEU A C 1
ATOM 1426 O O . LEU A 1 192 ? 0.627 -1.513 4.494 1.00 98.31 192 LEU A O 1
ATOM 1430 N N . LEU A 1 193 ? -0.896 -1.424 6.148 1.00 98.12 193 LEU A N 1
ATOM 1431 C CA . LEU A 1 193 ? -0.045 -0.678 7.084 1.00 98.12 193 LEU A CA 1
ATOM 1432 C C . LEU A 1 193 ? 1.213 -1.464 7.464 1.00 98.12 193 LEU A C 1
ATOM 1434 O O . LEU A 1 193 ? 2.318 -0.925 7.412 1.00 98.12 193 LEU A O 1
ATOM 1438 N N . ARG A 1 194 ? 1.064 -2.755 7.790 1.00 97.12 194 ARG A N 1
ATOM 1439 C CA . ARG A 1 194 ? 2.196 -3.636 8.122 1.00 97.12 194 ARG A CA 1
ATOM 1440 C C . ARG A 1 194 ? 3.140 -3.810 6.939 1.00 97.12 194 ARG A C 1
ATOM 1442 O O . ARG A 1 194 ? 4.351 -3.800 7.132 1.00 97.12 194 ARG A O 1
ATOM 1449 N N . THR A 1 195 ? 2.604 -3.938 5.726 1.00 98.19 195 THR A N 1
ATOM 1450 C CA . THR A 1 195 ? 3.414 -4.031 4.504 1.00 98.19 195 THR A CA 1
ATOM 1451 C C . THR A 1 195 ? 4.196 -2.744 4.275 1.00 98.19 195 THR A C 1
ATOM 1453 O O . THR A 1 195 ? 5.404 -2.805 4.071 1.00 98.19 195 THR A O 1
ATOM 1456 N N . MET A 1 196 ? 3.548 -1.580 4.381 1.00 97.44 196 MET A N 1
ATOM 1457 C CA . MET A 1 196 ? 4.222 -0.288 4.253 1.00 97.44 196 MET A CA 1
ATOM 1458 C C . MET A 1 196 ? 5.322 -0.120 5.310 1.00 97.44 196 MET A C 1
ATOM 1460 O O . MET A 1 196 ? 6.440 0.256 4.972 1.00 97.44 196 MET A O 1
ATOM 1464 N N . HIS A 1 197 ? 5.048 -0.465 6.572 1.00 96.75 197 HIS A N 1
ATOM 1465 C CA . HIS A 1 197 ? 6.054 -0.449 7.635 1.00 96.75 197 HIS A CA 1
ATOM 1466 C C . HIS A 1 197 ? 7.245 -1.365 7.297 1.00 96.75 197 HIS A C 1
ATOM 1468 O O . HIS A 1 197 ? 8.393 -0.916 7.297 1.00 96.75 197 HIS A O 1
ATOM 1474 N N . ALA A 1 198 ? 6.988 -2.619 6.918 1.00 96.56 198 ALA A N 1
ATOM 1475 C CA . ALA A 1 198 ? 8.037 -3.560 6.534 1.00 96.56 198 ALA A CA 1
ATOM 1476 C C . ALA A 1 198 ? 8.868 -3.066 5.338 1.00 96.56 198 ALA A C 1
ATOM 1478 O O . ALA A 1 198 ? 10.076 -3.284 5.311 1.00 96.56 198 ALA A O 1
ATOM 1479 N N . GLN A 1 199 ? 8.253 -2.383 4.370 1.00 96.75 199 GLN A N 1
ATOM 1480 C CA . GLN A 1 199 ? 8.938 -1.796 3.215 1.00 96.75 199 GLN A CA 1
ATOM 1481 C C . GLN A 1 199 ? 9.876 -0.652 3.607 1.00 96.75 199 GLN A C 1
ATOM 1483 O O . GLN A 1 199 ? 10.986 -0.575 3.082 1.00 96.75 199 GLN A O 1
ATOM 1488 N N . LEU A 1 200 ? 9.480 0.205 4.554 1.00 94.81 200 LEU A N 1
ATOM 1489 C CA . LEU A 1 200 ? 10.360 1.261 5.063 1.00 94.81 200 LEU A CA 1
ATOM 1490 C C . LEU A 1 200 ? 11.570 0.666 5.799 1.00 94.81 200 LEU A C 1
ATOM 1492 O O . LEU A 1 200 ? 12.708 1.002 5.471 1.00 94.81 200 LEU A O 1
ATOM 1496 N N . VAL A 1 201 ? 11.334 -0.304 6.692 1.00 93.31 201 VAL A N 1
ATOM 1497 C CA . VAL A 1 201 ? 12.401 -1.043 7.392 1.00 93.31 201 VAL A CA 1
ATOM 1498 C C . VAL A 1 201 ? 13.318 -1.758 6.398 1.00 93.31 201 VAL A C 1
ATOM 1500 O O . VAL A 1 201 ? 14.541 -1.719 6.530 1.00 93.31 201 VAL A O 1
ATOM 1503 N N . TYR A 1 202 ? 12.743 -2.400 5.380 1.00 93.75 202 TYR A N 1
ATOM 1504 C CA . TYR A 1 202 ? 13.503 -3.066 4.328 1.00 93.75 202 TYR A CA 1
ATOM 1505 C C . TYR A 1 202 ? 14.373 -2.073 3.552 1.00 93.75 202 TYR A C 1
ATOM 1507 O O . TYR A 1 202 ? 15.551 -2.341 3.317 1.00 93.75 202 TYR A O 1
ATOM 1515 N N . SER A 1 203 ? 13.809 -0.921 3.175 1.00 92.44 203 SER A N 1
ATOM 1516 C CA . SER A 1 203 ? 14.532 0.114 2.442 1.00 92.44 203 SER A CA 1
ATOM 1517 C C . SER A 1 203 ? 15.724 0.629 3.234 1.00 92.44 203 SER A C 1
ATOM 1519 O O . SER A 1 203 ? 16.806 0.763 2.673 1.00 92.44 203 SER A O 1
ATOM 1521 N N . GLU A 1 204 ? 15.554 0.893 4.525 1.00 89.75 204 GLU A N 1
ATOM 1522 C CA . GLU A 1 204 ? 16.651 1.330 5.386 1.00 89.75 204 GLU A CA 1
ATOM 1523 C C . GLU A 1 204 ? 17.741 0.252 5.484 1.00 89.75 204 GLU A C 1
ATOM 1525 O O . GLU A 1 204 ? 18.913 0.519 5.235 1.00 89.75 204 GLU A O 1
ATOM 1530 N N . ARG A 1 205 ? 17.361 -0.994 5.786 1.00 89.25 205 ARG A N 1
ATOM 1531 C CA . ARG A 1 205 ? 18.330 -2.065 6.059 1.00 89.25 205 ARG A CA 1
ATOM 1532 C C . ARG A 1 205 ? 19.094 -2.552 4.836 1.00 89.25 205 ARG A C 1
ATOM 1534 O O . ARG A 1 205 ? 20.284 -2.831 4.951 1.00 89.25 205 ARG A O 1
ATOM 1541 N N . TYR A 1 206 ? 18.409 -2.717 3.706 1.00 89.12 206 TYR A N 1
ATOM 1542 C CA . TYR A 1 206 ? 18.945 -3.466 2.566 1.00 89.12 206 TYR A CA 1
ATOM 1543 C C . TYR A 1 206 ? 19.156 -2.621 1.310 1.00 89.12 206 TYR A C 1
ATOM 1545 O O . TYR A 1 206 ? 19.850 -3.084 0.410 1.00 89.12 206 TYR A O 1
ATOM 1553 N N . ILE A 1 207 ? 18.580 -1.415 1.230 1.00 88.38 207 ILE A N 1
ATOM 1554 C CA . ILE A 1 207 ? 18.759 -0.524 0.071 1.00 88.38 207 ILE A CA 1
ATOM 1555 C C . ILE A 1 207 ? 19.718 0.610 0.415 1.00 88.38 207 ILE A C 1
ATOM 1557 O O . ILE A 1 207 ? 20.718 0.787 -0.272 1.00 88.38 207 ILE A O 1
ATOM 1561 N N . VAL A 1 208 ? 19.432 1.360 1.482 1.00 85.44 208 VAL A N 1
ATOM 1562 C CA . VAL A 1 208 ? 20.317 2.445 1.936 1.00 85.44 208 VAL A CA 1
ATOM 1563 C C . VAL A 1 208 ? 21.605 1.887 2.527 1.00 85.44 208 VAL A C 1
ATOM 1565 O O . VAL A 1 208 ? 22.678 2.445 2.321 1.00 85.44 208 VAL A O 1
ATOM 1568 N N . GLY A 1 209 ? 21.490 0.760 3.231 1.00 67.69 209 GLY A N 1
ATOM 1569 C CA . GLY A 1 209 ? 22.530 0.267 4.118 1.00 67.69 209 GLY A CA 1
ATOM 1570 C C . GLY A 1 209 ? 22.345 0.845 5.519 1.00 67.69 209 GLY A C 1
ATOM 1571 O O . GLY A 1 209 ? 21.735 1.897 5.709 1.00 67.69 209 GLY A O 1
ATOM 1572 N N . SER A 1 210 ? 22.833 0.117 6.525 1.00 55.25 210 SE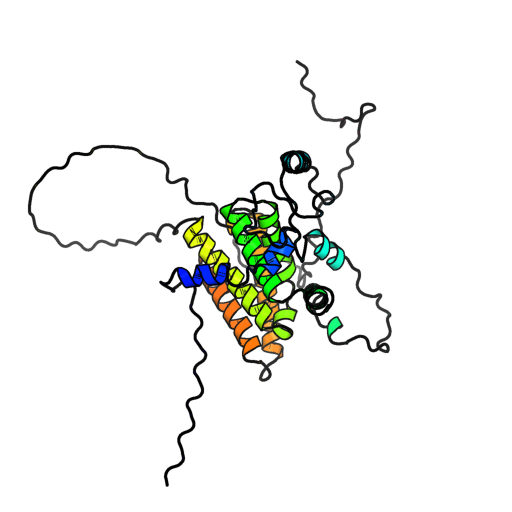R A N 1
ATOM 1573 C CA . SER A 1 210 ? 22.657 0.487 7.933 1.00 55.25 210 SER A CA 1
ATOM 1574 C C . SER A 1 210 ? 23.100 1.941 8.169 1.00 55.25 210 SER A C 1
ATOM 1576 O O . SER A 1 210 ? 24.232 2.273 7.807 1.00 55.25 210 SER A O 1
ATOM 1578 N N . PRO A 1 211 ? 22.271 2.807 8.788 1.00 52.94 211 PRO A N 1
ATOM 1579 C CA . PRO A 1 211 ? 22.675 4.180 9.061 1.00 52.94 211 PRO A CA 1
ATOM 1580 C C . PRO A 1 211 ? 23.943 4.189 9.928 1.00 52.94 211 PRO A C 1
ATOM 1582 O O . PRO A 1 211 ? 24.129 3.277 10.749 1.00 52.94 211 PRO A O 1
ATOM 1585 N N . PRO A 1 212 ? 24.824 5.199 9.785 1.00 45.84 212 PRO A N 1
ATOM 1586 C CA . PRO A 1 212 ? 25.968 5.337 10.670 1.00 45.84 212 PRO A CA 1
ATOM 1587 C C . PRO A 1 212 ? 25.455 5.380 12.109 1.00 45.84 212 PRO A C 1
ATOM 1589 O O . PRO A 1 212 ? 24.555 6.156 12.435 1.00 45.84 212 PRO A O 1
ATOM 1592 N N . ALA A 1 213 ? 26.002 4.504 12.958 1.00 44.69 213 ALA A N 1
ATOM 1593 C CA . ALA A 1 213 ? 25.656 4.467 14.371 1.00 44.69 213 ALA A CA 1
ATOM 1594 C C . ALA A 1 213 ? 25.739 5.892 14.953 1.00 44.69 213 ALA A C 1
ATOM 1596 O O . ALA A 1 213 ? 26.670 6.630 14.602 1.00 44.69 213 ALA A O 1
ATOM 1597 N N . PRO A 1 214 ? 24.800 6.299 15.829 1.00 49.12 214 PRO A N 1
ATOM 1598 C CA . PRO A 1 214 ? 24.897 7.595 16.482 1.00 49.12 214 PRO A CA 1
ATOM 1599 C C . PRO A 1 214 ? 26.274 7.711 17.148 1.00 49.12 214 PRO A C 1
ATOM 1601 O O . PRO A 1 214 ? 26.785 6.697 17.642 1.00 49.12 214 PRO A O 1
ATOM 1604 N N . PRO A 1 215 ? 26.899 8.904 17.154 1.00 40.66 215 PRO A N 1
ATOM 1605 C CA . PRO A 1 215 ? 28.209 9.078 17.756 1.00 40.66 215 PRO A CA 1
ATOM 1606 C C . PRO A 1 215 ? 28.133 8.596 19.201 1.00 40.66 215 PRO A C 1
ATOM 1608 O O . PRO A 1 215 ? 27.446 9.178 20.039 1.00 40.66 215 PRO A O 1
ATOM 1611 N N . SER A 1 216 ? 28.812 7.486 19.485 1.00 43.81 216 SER A N 1
ATOM 1612 C CA . SER A 1 216 ? 29.031 7.066 20.854 1.00 43.81 216 SER A CA 1
ATOM 1613 C C . SER A 1 216 ? 29.855 8.170 21.499 1.00 43.81 216 SER A C 1
ATOM 1615 O O . SER A 1 216 ? 31.010 8.369 21.112 1.00 43.81 216 SER A O 1
ATOM 1617 N N . ASP A 1 217 ? 29.275 8.882 22.461 1.00 42.16 217 ASP A N 1
ATOM 1618 C CA . ASP A 1 217 ? 30.028 9.727 23.376 1.00 42.16 217 ASP A CA 1
ATOM 1619 C C . ASP A 1 217 ? 31.005 8.826 24.139 1.00 42.16 217 ASP A C 1
ATOM 1621 O O . ASP A 1 217 ? 30.717 8.279 25.206 1.00 42.16 217 ASP A O 1
ATOM 1625 N N . SER A 1 218 ? 32.189 8.624 23.562 1.00 40.41 218 SER A N 1
ATOM 1626 C CA . SER A 1 218 ? 33.302 7.957 24.214 1.00 40.41 218 SER A CA 1
ATOM 1627 C C . SER A 1 218 ? 33.924 8.936 25.207 1.00 40.41 218 SER A C 1
ATOM 1629 O O . SER A 1 218 ? 35.003 9.492 24.995 1.00 40.41 218 SER A O 1
ATOM 1631 N N . GLY A 1 219 ? 33.211 9.148 26.311 1.00 34.09 219 GLY A N 1
ATOM 1632 C CA . GLY A 1 219 ? 33.754 9.679 27.548 1.00 34.09 219 GLY A CA 1
ATOM 1633 C C . GLY A 1 219 ? 34.741 8.675 28.139 1.00 34.09 219 GLY A C 1
ATOM 1634 O O . GLY A 1 219 ? 34.365 7.700 28.781 1.00 34.09 219 GLY A O 1
ATOM 1635 N N . SER A 1 220 ? 36.020 8.926 27.881 1.00 35.50 220 SER A N 1
ATOM 1636 C CA . SER A 1 220 ? 37.197 8.320 28.506 1.00 35.50 220 SER A CA 1
ATOM 1637 C C . SER A 1 220 ? 37.000 7.937 29.985 1.00 35.50 220 SER A C 1
ATOM 1639 O O . SER A 1 220 ? 36.817 8.813 30.828 1.00 35.50 220 SER A O 1
ATOM 1641 N N . THR A 1 221 ? 37.265 6.674 30.331 1.00 34.62 221 THR A N 1
ATOM 1642 C CA . THR A 1 221 ? 38.036 6.351 31.544 1.00 34.62 221 THR A CA 1
ATOM 1643 C C . THR A 1 221 ? 39.072 5.281 31.205 1.00 34.62 221 THR A C 1
ATOM 1645 O O . THR A 1 221 ? 38.761 4.214 30.683 1.00 34.62 221 THR A O 1
ATOM 1648 N N . GLY A 1 222 ? 40.342 5.627 31.409 1.00 33.59 222 GLY A N 1
ATOM 1649 C CA . GLY A 1 222 ? 41.476 4.789 31.051 1.00 33.59 222 GLY A CA 1
ATOM 1650 C C . GLY A 1 222 ? 41.720 3.640 32.026 1.00 33.59 222 GLY A C 1
ATOM 1651 O O . GLY A 1 222 ? 41.520 3.767 33.231 1.00 33.59 222 GLY A O 1
ATOM 1652 N N . ALA A 1 223 ? 42.270 2.549 31.500 1.00 31.69 223 ALA A N 1
ATOM 1653 C CA . ALA A 1 223 ? 43.067 1.600 32.262 1.00 31.69 223 ALA A CA 1
ATOM 1654 C C . ALA A 1 223 ? 44.195 1.051 31.374 1.00 31.69 223 ALA A C 1
ATOM 1656 O O . ALA A 1 223 ? 43.995 0.657 30.229 1.00 31.69 223 ALA A O 1
ATOM 1657 N N . VAL A 1 224 ? 45.404 1.109 31.922 1.00 34.78 224 VAL A N 1
ATOM 1658 C CA . VAL A 1 224 ? 46.706 0.883 31.288 1.00 34.78 224 VAL A CA 1
ATOM 1659 C C . VAL A 1 224 ? 47.185 -0.569 31.464 1.00 34.78 224 VAL A C 1
ATOM 1661 O O . VAL A 1 224 ? 46.959 -1.165 32.513 1.00 34.78 224 VAL A O 1
ATOM 1664 N N . ALA A 1 225 ? 47.985 -1.023 30.481 1.00 35.69 225 ALA A N 1
ATOM 1665 C CA . ALA A 1 225 ? 48.883 -2.199 30.432 1.00 35.69 225 ALA A CA 1
ATOM 1666 C C . ALA A 1 225 ? 48.218 -3.561 30.097 1.00 35.69 225 ALA A C 1
ATOM 1668 O O . ALA A 1 225 ? 47.147 -3.865 30.588 1.00 35.69 225 ALA A O 1
ATOM 1669 N N . LYS A 1 226 ? 48.804 -4.474 29.296 1.00 33.28 226 LYS A N 1
ATOM 1670 C CA . LYS A 1 226 ? 50.237 -4.785 29.101 1.00 33.28 226 LYS A CA 1
ATOM 1671 C C . LYS A 1 226 ? 50.513 -5.672 27.851 1.00 33.28 226 LYS A C 1
ATOM 1673 O O . LYS A 1 226 ? 49.928 -6.733 27.714 1.00 33.28 226 LYS A O 1
ATOM 1678 N N . ARG A 1 227 ? 51.476 -5.238 27.017 1.00 31.69 227 ARG A N 1
ATOM 1679 C CA . ARG A 1 227 ? 52.486 -5.955 26.180 1.00 31.69 227 ARG A CA 1
ATOM 1680 C C . ARG A 1 227 ? 52.359 -7.455 25.804 1.00 31.69 227 ARG A C 1
ATOM 1682 O O . ARG A 1 227 ? 52.445 -8.320 26.668 1.00 31.69 227 ARG A O 1
ATOM 1689 N N . GLY A 1 228 ? 52.562 -7.687 24.496 1.00 29.55 228 GLY A N 1
ATOM 1690 C CA . GLY A 1 228 ? 53.291 -8.802 23.845 1.00 29.55 228 GLY A CA 1
ATOM 1691 C C . GLY A 1 228 ? 52.659 -9.126 22.478 1.00 29.55 228 GLY A C 1
ATOM 1692 O O . GLY A 1 228 ? 51.456 -9.296 22.435 1.00 29.55 228 GLY A O 1
ATOM 1693 N N . GLY A 1 229 ? 53.297 -9.194 21.305 1.00 30.27 229 GLY A N 1
ATOM 1694 C CA . GLY A 1 229 ? 54.689 -9.109 20.869 1.00 30.27 229 GLY A CA 1
ATOM 1695 C C . GLY A 1 229 ? 54.880 -9.996 19.618 1.00 30.27 229 GLY A C 1
ATOM 1696 O O . GLY A 1 229 ? 55.000 -11.200 19.780 1.00 30.27 229 GLY A O 1
ATOM 1697 N N . GLY A 1 230 ? 54.956 -9.398 18.412 1.00 28.08 230 GLY A N 1
ATOM 1698 C CA . GLY A 1 230 ? 55.405 -10.013 17.133 1.00 28.08 230 GLY A CA 1
ATOM 1699 C C . GLY A 1 230 ? 54.306 -10.687 16.283 1.00 28.08 230 GLY A C 1
ATOM 1700 O O . GLY A 1 230 ? 53.414 -11.302 16.839 1.00 28.08 230 GLY A O 1
ATOM 1701 N N . ALA A 1 231 ? 54.278 -10.651 14.946 1.00 31.45 231 ALA A N 1
ATOM 1702 C CA . ALA A 1 231 ? 55.144 -10.052 13.934 1.00 31.45 231 ALA A CA 1
ATOM 1703 C C . ALA A 1 231 ? 54.383 -9.933 12.587 1.00 31.45 231 ALA A C 1
ATOM 1705 O O . ALA A 1 231 ? 53.626 -10.824 12.230 1.00 31.45 231 ALA A O 1
ATOM 1706 N N . ARG A 1 232 ? 54.669 -8.844 11.857 1.00 30.58 232 ARG A N 1
ATOM 1707 C CA . ARG A 1 232 ? 54.771 -8.690 10.389 1.00 30.58 232 ARG A CA 1
ATOM 1708 C C . ARG A 1 232 ? 53.771 -9.421 9.472 1.00 30.58 232 ARG A C 1
ATOM 1710 O O . ARG A 1 232 ? 53.938 -10.593 9.160 1.00 30.58 232 ARG A O 1
ATOM 1717 N N . GLY A 1 233 ? 52.900 -8.618 8.865 1.00 30.64 233 GLY A N 1
ATOM 1718 C CA . GLY A 1 233 ? 52.353 -8.819 7.526 1.00 30.64 233 GLY A CA 1
ATOM 1719 C C . GLY A 1 233 ? 52.145 -7.448 6.889 1.00 30.64 233 GLY A C 1
ATOM 1720 O O . GLY A 1 233 ? 51.179 -6.764 7.208 1.00 30.64 233 GLY A O 1
ATOM 1721 N N . ASP A 1 234 ? 53.106 -7.022 6.070 1.00 30.98 234 ASP A N 1
ATOM 1722 C CA . ASP A 1 234 ? 52.990 -5.853 5.199 1.00 30.98 234 ASP A CA 1
ATOM 1723 C C . ASP A 1 234 ? 51.843 -6.068 4.207 1.00 30.98 234 ASP A C 1
ATOM 1725 O O . ASP A 1 234 ? 51.867 -7.001 3.406 1.00 30.98 234 ASP A O 1
ATOM 1729 N N . SER A 1 235 ? 50.860 -5.175 4.224 1.00 36.09 235 SER A N 1
ATOM 1730 C CA . SER A 1 235 ? 50.074 -4.811 3.043 1.00 36.09 235 SER A CA 1
ATOM 1731 C C . SER A 1 235 ? 49.580 -3.389 3.238 1.00 36.09 235 SER A C 1
ATOM 1733 O O . SER A 1 235 ? 48.535 -3.110 3.817 1.00 36.09 235 SER A O 1
ATOM 1735 N N . ALA A 1 236 ? 50.439 -2.474 2.806 1.00 36.53 236 ALA A N 1
ATOM 1736 C CA . ALA A 1 236 ? 50.113 -1.083 2.620 1.00 36.53 236 ALA A CA 1
ATOM 1737 C C . ALA A 1 236 ? 49.155 -0.930 1.427 1.00 36.53 236 ALA A C 1
ATOM 1739 O O . ALA A 1 236 ? 49.422 -1.462 0.356 1.00 36.53 236 ALA A O 1
ATOM 1740 N N . ARG A 1 237 ? 48.147 -0.076 1.630 1.00 37.81 237 ARG A N 1
ATOM 1741 C CA . ARG A 1 237 ? 47.563 0.841 0.638 1.00 37.81 237 ARG A CA 1
ATOM 1742 C C . ARG A 1 237 ? 46.846 0.220 -0.570 1.00 37.81 237 ARG A C 1
ATOM 1744 O O . ARG A 1 237 ? 47.458 -0.070 -1.587 1.00 37.81 237 ARG A O 1
ATOM 1751 N N . ASN A 1 238 ? 45.521 0.258 -0.501 1.00 34.44 238 ASN A N 1
ATOM 1752 C CA . ASN A 1 238 ? 44.686 0.913 -1.513 1.00 34.44 238 ASN A CA 1
ATOM 1753 C C . ASN A 1 238 ? 43.557 1.600 -0.724 1.00 34.44 238 ASN A C 1
ATOM 1755 O O . ASN A 1 238 ? 43.001 0.979 0.173 1.00 34.44 238 ASN A O 1
ATOM 1759 N N . GLY A 1 239 ? 43.461 2.933 -0.744 1.00 31.45 239 GLY A N 1
ATOM 1760 C CA . GLY A 1 239 ? 42.530 3.630 -1.640 1.00 31.45 239 GLY A CA 1
ATOM 1761 C C . GLY A 1 239 ? 41.120 3.415 -1.082 1.00 31.45 239 GLY A C 1
ATOM 1762 O O . GLY A 1 239 ? 40.581 2.341 -1.256 1.00 31.45 239 GLY A O 1
ATOM 1763 N N . GLY A 1 240 ? 40.559 4.296 -0.253 1.00 36.53 240 GLY A N 1
ATOM 1764 C CA . GLY A 1 240 ? 40.214 5.639 -0.708 1.00 36.53 240 GLY A CA 1
ATOM 1765 C C . GLY A 1 240 ? 39.188 5.552 -1.838 1.00 36.53 240 GLY A C 1
ATOM 1766 O O . GLY A 1 240 ? 39.398 6.175 -2.869 1.00 36.53 240 GLY A O 1
ATOM 1767 N N . GLU A 1 241 ? 38.184 4.691 -1.687 1.00 35.19 241 GLU A N 1
ATOM 1768 C CA . GLU A 1 241 ? 36.972 4.702 -2.495 1.00 35.19 241 GLU A CA 1
ATOM 1769 C C . GLU A 1 241 ? 35.902 5.294 -1.591 1.00 35.19 241 GLU A C 1
ATOM 1771 O O . GLU A 1 241 ? 35.632 4.777 -0.505 1.00 35.19 241 GLU A O 1
ATOM 1776 N N . ASP A 1 242 ? 35.420 6.460 -1.997 1.00 39.09 242 ASP A N 1
ATOM 1777 C CA . ASP A 1 242 ? 34.274 7.126 -1.414 1.00 39.09 242 ASP A CA 1
ATOM 1778 C C . ASP A 1 242 ? 33.128 6.108 -1.302 1.00 39.09 242 ASP A C 1
ATOM 1780 O O . ASP A 1 242 ? 32.742 5.469 -2.284 1.00 39.09 242 ASP A O 1
ATOM 1784 N N . ASP A 1 243 ? 32.633 5.911 -0.080 1.00 40.50 243 ASP A N 1
ATOM 1785 C CA . ASP A 1 243 ? 31.466 5.085 0.242 1.00 40.50 243 ASP A CA 1
ATOM 1786 C C . ASP A 1 243 ? 30.189 5.808 -0.231 1.00 40.50 243 ASP A C 1
ATOM 1788 O O . ASP A 1 243 ? 29.307 6.155 0.545 1.00 40.50 243 ASP A O 1
ATOM 1792 N N . ASP A 1 244 ? 30.128 6.098 -1.532 1.00 43.66 244 ASP A N 1
ATOM 1793 C CA . ASP A 1 244 ? 28.999 6.720 -2.232 1.00 43.66 244 ASP A CA 1
ATOM 1794 C C . ASP A 1 244 ? 27.953 5.663 -2.657 1.00 43.66 244 ASP A C 1
ATOM 1796 O O . ASP A 1 244 ? 27.048 5.945 -3.440 1.00 43.66 244 ASP A O 1
ATOM 1800 N N . SER A 1 245 ? 28.061 4.422 -2.160 1.00 46.69 245 SER A N 1
ATOM 1801 C CA . SER A 1 245 ? 27.119 3.323 -2.443 1.00 46.69 245 SER A CA 1
ATOM 1802 C C . SER A 1 245 ? 25.990 3.187 -1.418 1.00 46.69 245 SER A C 1
ATOM 1804 O O . SER A 1 245 ? 25.292 2.173 -1.422 1.00 46.69 245 SER A O 1
ATOM 1806 N N . ALA A 1 246 ? 25.761 4.188 -0.564 1.00 58.78 246 ALA A N 1
ATOM 1807 C CA . ALA A 1 246 ? 24.511 4.251 0.183 1.00 58.78 246 ALA A CA 1
ATOM 1808 C C . ALA A 1 246 ? 23.363 4.469 -0.817 1.00 58.78 246 ALA A C 1
ATOM 1810 O O . ALA A 1 246 ? 23.224 5.548 -1.399 1.00 58.78 246 ALA A O 1
ATOM 1811 N N . GLY A 1 247 ? 22.572 3.424 -1.074 1.00 63.03 247 GLY A N 1
ATOM 1812 C CA . GLY A 1 247 ? 21.428 3.515 -1.973 1.00 63.03 247 GLY A CA 1
ATOM 1813 C C . GLY A 1 247 ? 20.447 4.584 -1.492 1.00 63.03 247 GLY A C 1
ATOM 1814 O O . GLY A 1 247 ? 20.287 4.828 -0.297 1.00 63.03 247 GLY A O 1
ATOM 1815 N N . MET A 1 248 ? 19.768 5.256 -2.417 1.00 80.94 248 MET A N 1
ATOM 1816 C CA . MET A 1 248 ? 18.746 6.226 -2.035 1.00 80.94 248 MET A CA 1
ATOM 1817 C C . MET A 1 248 ? 17.521 5.475 -1.507 1.00 80.94 248 MET A C 1
ATOM 1819 O O . MET A 1 248 ? 16.900 4.697 -2.230 1.00 80.94 248 MET A O 1
ATOM 1823 N N . GLY A 1 249 ? 17.184 5.681 -0.235 1.00 84.62 249 GLY A N 1
ATOM 1824 C CA . GLY A 1 249 ? 16.021 5.053 0.385 1.00 84.62 249 GLY A CA 1
ATOM 1825 C C . GLY A 1 249 ? 14.736 5.602 -0.211 1.00 84.62 249 GLY A C 1
ATOM 1826 O O . GLY A 1 249 ? 14.716 6.728 -0.703 1.00 84.62 249 GLY A O 1
ATOM 1827 N N . ILE A 1 250 ? 13.643 4.841 -0.138 1.00 90.50 250 ILE A N 1
ATOM 1828 C CA . ILE A 1 250 ? 12.397 5.209 -0.825 1.00 90.50 250 ILE A CA 1
ATOM 1829 C C . ILE A 1 250 ? 11.889 6.611 -0.455 1.00 90.50 250 ILE A C 1
ATOM 1831 O O . ILE A 1 250 ? 11.403 7.338 -1.317 1.00 90.50 250 ILE A O 1
ATOM 1835 N N . LEU A 1 251 ? 12.082 7.034 0.800 1.00 88.50 251 LEU A N 1
ATOM 1836 C CA . LEU A 1 251 ? 11.714 8.369 1.281 1.00 88.50 251 LEU A CA 1
ATOM 1837 C C . LEU A 1 251 ? 12.549 9.496 0.658 1.00 88.50 251 LEU A C 1
ATOM 1839 O O . LEU A 1 251 ? 12.086 10.633 0.597 1.00 88.50 251 LEU A O 1
ATOM 1843 N N . ASP A 1 252 ? 13.763 9.200 0.211 1.00 86.31 252 ASP A N 1
ATOM 1844 C CA . ASP A 1 252 ? 14.700 10.187 -0.317 1.00 86.31 252 ASP A CA 1
ATOM 1845 C C . ASP A 1 252 ? 14.654 10.260 -1.850 1.00 86.31 252 ASP A C 1
ATOM 1847 O O . ASP A 1 252 ? 15.015 11.295 -2.407 1.00 86.31 252 ASP A O 1
ATOM 1851 N N . VAL A 1 253 ? 14.105 9.236 -2.525 1.00 83.56 253 VAL A N 1
ATOM 1852 C CA . VAL A 1 253 ? 13.918 9.240 -3.990 1.00 83.56 253 VAL A CA 1
ATOM 1853 C C . VAL A 1 253 ? 13.010 10.381 -4.449 1.00 83.56 253 VAL A C 1
ATOM 1855 O O . VAL A 1 253 ? 13.239 10.985 -5.495 1.00 83.56 253 VAL A O 1
ATOM 1858 N N . MET A 1 254 ? 11.990 10.727 -3.655 1.00 79.44 254 MET A N 1
ATOM 1859 C CA . MET A 1 254 ? 11.061 11.817 -3.966 1.00 79.44 254 MET A CA 1
ATOM 1860 C C . MET A 1 254 ? 10.820 12.710 -2.736 1.00 79.44 254 MET A C 1
ATOM 1862 O O . MET A 1 254 ? 9.810 12.553 -2.046 1.00 79.44 254 MET A O 1
ATOM 1866 N N . PRO A 1 255 ? 11.684 13.713 -2.471 1.00 80.06 255 PRO A N 1
ATOM 1867 C CA . PRO A 1 255 ? 11.594 14.550 -1.268 1.00 80.06 255 PRO A CA 1
ATOM 1868 C C . PRO A 1 255 ? 10.258 15.290 -1.109 1.00 80.06 255 PRO A C 1
ATOM 1870 O O . PRO A 1 255 ? 9.777 15.483 0.006 1.00 80.06 255 PRO A O 1
ATOM 1873 N N . ARG A 1 256 ? 9.613 15.671 -2.221 1.00 79.31 256 ARG A N 1
ATOM 1874 C CA . ARG A 1 256 ? 8.260 16.257 -2.196 1.00 79.31 256 ARG A CA 1
ATOM 1875 C C . ARG A 1 256 ? 7.227 15.273 -1.643 1.00 79.31 256 ARG A C 1
ATOM 1877 O O . ARG A 1 256 ? 6.380 15.658 -0.843 1.00 79.31 256 ARG A O 1
ATOM 1884 N N . ASN A 1 257 ? 7.322 14.001 -2.023 1.00 85.56 257 ASN A N 1
ATOM 1885 C CA . ASN A 1 257 ? 6.417 12.965 -1.535 1.00 85.56 257 ASN A CA 1
ATOM 1886 C C . ASN A 1 257 ? 6.678 12.623 -0.067 1.00 85.56 257 ASN A C 1
ATOM 1888 O O . ASN A 1 257 ? 5.730 12.320 0.644 1.00 85.56 257 ASN A O 1
ATOM 1892 N N . LYS A 1 258 ? 7.914 12.767 0.423 1.00 88.19 258 LYS A N 1
ATOM 1893 C CA . LYS A 1 258 ? 8.248 12.625 1.849 1.00 88.19 258 LYS A CA 1
ATOM 1894 C C . LYS A 1 258 ? 7.458 13.593 2.738 1.00 88.19 258 LYS A C 1
ATOM 1896 O O . LYS A 1 258 ? 6.883 13.171 3.737 1.00 88.19 258 LYS A O 1
ATOM 1901 N N . ALA A 1 259 ? 7.389 14.874 2.363 1.00 87.00 259 ALA A N 1
ATOM 1902 C CA . ALA A 1 259 ? 6.597 15.868 3.095 1.00 87.00 259 ALA A CA 1
ATOM 1903 C C . ALA A 1 259 ? 5.093 15.549 3.038 1.00 87.00 259 ALA A C 1
ATOM 1905 O O . ALA A 1 259 ? 4.423 15.528 4.069 1.00 87.00 259 ALA A O 1
ATOM 1906 N N . ARG A 1 260 ? 4.588 15.201 1.846 1.00 90.69 260 ARG A N 1
ATOM 1907 C CA . ARG A 1 260 ? 3.188 14.787 1.648 1.00 90.69 260 ARG A CA 1
ATOM 1908 C C . ARG A 1 260 ? 2.828 13.537 2.448 1.00 90.69 260 ARG A C 1
ATOM 1910 O O . ARG A 1 260 ? 1.727 13.456 2.975 1.00 90.69 260 ARG A O 1
ATOM 1917 N N . LEU A 1 261 ? 3.750 12.581 2.556 1.00 94.62 261 LEU A N 1
ATOM 1918 C CA . LEU A 1 261 ? 3.567 11.358 3.330 1.00 94.62 261 LEU A CA 1
ATOM 1919 C C . LEU A 1 261 ? 3.380 11.668 4.806 1.00 94.62 261 LEU A C 1
ATOM 1921 O O . LEU A 1 261 ? 2.458 11.139 5.415 1.00 94.62 261 LEU A O 1
ATOM 1925 N N . ARG A 1 262 ? 4.209 12.556 5.364 1.00 93.62 262 ARG A N 1
ATOM 1926 C CA . ARG A 1 262 ? 4.057 12.988 6.754 1.00 93.62 262 ARG A CA 1
ATOM 1927 C C . ARG A 1 262 ? 2.675 13.603 6.996 1.00 93.62 262 ARG A C 1
ATOM 1929 O O . ARG A 1 262 ? 1.993 13.158 7.913 1.00 93.62 262 ARG A O 1
ATOM 1936 N N . GLY A 1 263 ? 2.244 14.552 6.161 1.00 92.25 263 GLY A N 1
ATOM 1937 C CA . GLY A 1 263 ? 0.910 15.162 6.278 1.00 92.25 263 GLY A CA 1
ATOM 1938 C C . GLY A 1 263 ? -0.222 14.134 6.152 1.00 92.25 263 GLY A C 1
ATOM 1939 O O . GLY A 1 263 ? -1.108 14.060 7.003 1.00 92.25 263 GLY A O 1
ATOM 1940 N N . ALA A 1 264 ? -0.142 13.249 5.151 1.00 94.69 264 ALA A N 1
ATOM 1941 C CA . ALA A 1 264 ? -1.124 12.187 4.941 1.00 94.69 264 ALA A CA 1
ATOM 1942 C C . ALA A 1 264 ? -1.201 11.207 6.125 1.00 94.69 264 ALA A C 1
ATOM 1944 O O . ALA A 1 264 ? -2.295 10.797 6.508 1.00 94.69 264 ALA A O 1
ATOM 1945 N N . LEU A 1 265 ? -0.066 10.859 6.738 1.00 96.81 265 LEU A N 1
ATOM 1946 C CA . LEU A 1 265 ? -0.009 10.008 7.928 1.00 96.81 265 LEU A CA 1
ATOM 1947 C C . LEU A 1 265 ? -0.605 10.694 9.158 1.00 96.81 265 LEU A C 1
ATOM 1949 O O . LEU A 1 265 ? -1.347 10.046 9.891 1.00 96.81 265 LEU A O 1
ATOM 1953 N N . THR A 1 266 ? -0.339 11.986 9.370 1.00 95.38 266 THR A N 1
ATOM 1954 C CA . THR A 1 266 ? -0.965 12.769 10.450 1.00 95.38 266 THR A CA 1
ATOM 1955 C C . THR A 1 266 ? -2.486 12.786 10.295 1.00 95.38 266 THR A C 1
ATOM 1957 O O . THR A 1 266 ? -3.221 12.489 11.242 1.00 95.38 266 THR A O 1
ATOM 1960 N N . THR A 1 267 ? -2.979 13.055 9.083 1.00 94.56 267 THR A N 1
ATOM 1961 C CA . THR A 1 267 ? -4.419 13.043 8.799 1.00 94.56 267 THR A CA 1
ATOM 1962 C C . THR A 1 267 ? -5.014 11.645 8.958 1.00 94.56 267 THR A C 1
ATOM 1964 O O . THR A 1 267 ? -6.048 11.504 9.615 1.00 94.56 267 THR A O 1
ATOM 1967 N N . TYR A 1 268 ? -4.352 10.603 8.446 1.00 95.81 268 TYR A N 1
ATOM 1968 C CA . TYR A 1 268 ? -4.795 9.220 8.617 1.00 95.81 268 TYR A CA 1
ATOM 1969 C C . TYR A 1 268 ? -4.851 8.818 10.093 1.00 95.81 268 TYR A C 1
ATOM 1971 O O . TYR A 1 268 ? -5.866 8.273 10.519 1.00 95.81 268 TYR A O 1
ATOM 1979 N N . LYS A 1 269 ? -3.824 9.150 10.889 1.00 95.75 269 LYS A N 1
ATOM 1980 C CA . LYS A 1 269 ? -3.782 8.890 12.334 1.00 95.75 269 LYS A CA 1
ATOM 1981 C C . LYS A 1 269 ? -4.981 9.511 13.038 1.00 95.75 269 LYS A C 1
ATOM 1983 O O . LYS A 1 269 ? -5.708 8.814 13.736 1.00 95.75 269 LYS A O 1
ATOM 1988 N N . ARG A 1 270 ? -5.231 10.805 12.810 1.00 94.62 270 ARG A N 1
ATOM 1989 C CA . ARG A 1 270 ? -6.380 11.508 13.397 1.00 94.62 270 ARG A CA 1
ATOM 1990 C C . ARG A 1 270 ? -7.696 10.810 13.052 1.00 94.62 270 ARG A C 1
ATOM 1992 O O . ARG A 1 270 ? -8.512 10.579 13.939 1.00 94.62 270 ARG A O 1
ATOM 1999 N N . ARG A 1 271 ? -7.903 10.462 11.777 1.00 94.12 271 ARG A N 1
ATOM 2000 C CA . ARG A 1 271 ? -9.127 9.784 11.322 1.00 94.12 271 ARG A CA 1
ATOM 2001 C C . ARG A 1 271 ? -9.265 8.378 11.897 1.00 94.12 271 ARG A C 1
ATOM 2003 O O . ARG A 1 271 ? -10.374 7.987 12.251 1.00 94.12 271 ARG A O 1
ATOM 2010 N N . LEU A 1 272 ? -8.165 7.638 12.012 1.00 94.88 272 LEU A N 1
ATOM 2011 C CA . LEU A 1 272 ? -8.137 6.316 12.628 1.00 94.88 272 LEU A CA 1
ATOM 2012 C C . LEU A 1 272 ? -8.492 6.402 14.118 1.00 94.88 272 LEU A C 1
ATOM 2014 O O . LEU A 1 272 ? -9.370 5.671 14.568 1.00 94.88 272 LEU A O 1
ATOM 2018 N N . ASP A 1 273 ? -7.879 7.331 14.854 1.00 94.12 273 ASP A N 1
ATOM 2019 C CA . ASP A 1 273 ? -8.148 7.558 16.277 1.00 94.12 273 ASP A CA 1
ATOM 2020 C C . ASP A 1 273 ? -9.620 7.949 16.500 1.00 94.12 273 ASP A C 1
ATOM 2022 O O . ASP A 1 273 ? -10.302 7.346 17.328 1.00 94.12 273 ASP A O 1
ATOM 2026 N N . GLU A 1 274 ? -10.148 8.901 15.718 1.00 92.44 274 GLU A N 1
ATOM 2027 C CA . GLU A 1 274 ? -11.568 9.290 15.737 1.00 92.44 274 GLU A CA 1
ATOM 2028 C C . GLU A 1 274 ? -12.493 8.087 15.482 1.00 92.44 274 GLU A C 1
ATOM 2030 O O . GLU A 1 274 ? -13.476 7.887 16.203 1.00 92.44 274 GLU A O 1
ATOM 2035 N N . ALA A 1 275 ? -12.174 7.270 14.474 1.00 91.19 275 ALA A N 1
ATOM 2036 C CA . ALA A 1 275 ? -12.969 6.112 14.086 1.00 91.19 275 ALA A CA 1
ATOM 2037 C C . ALA A 1 275 ? -12.967 5.019 15.164 1.00 91.19 275 ALA A C 1
ATOM 2039 O O . ALA A 1 275 ? -14.035 4.525 15.530 1.00 91.19 275 ALA A O 1
ATOM 2040 N N . LEU A 1 276 ? -11.795 4.657 15.694 1.00 92.00 276 LEU A N 1
ATOM 2041 C CA . LEU A 1 276 ? -11.655 3.608 16.704 1.00 92.00 276 LEU A CA 1
ATOM 2042 C C . LEU A 1 276 ? -12.226 4.042 18.060 1.00 92.00 276 LEU A C 1
ATOM 2044 O O . LEU A 1 276 ? -12.938 3.262 18.692 1.00 92.00 276 LEU A O 1
ATOM 2048 N N . LEU A 1 277 ? -12.008 5.293 18.484 1.00 91.94 277 LEU A N 1
ATOM 2049 C CA . LEU A 1 277 ? -12.630 5.840 19.698 1.00 91.94 277 LEU A CA 1
ATOM 2050 C C . LEU A 1 277 ? -14.155 5.913 19.567 1.00 91.94 277 LEU A C 1
ATOM 2052 O O . LEU A 1 277 ? -14.870 5.642 20.533 1.00 91.94 277 LEU A O 1
ATOM 2056 N N . GLY A 1 278 ? -14.660 6.231 18.371 1.00 90.38 278 GLY A N 1
ATOM 2057 C CA . GLY A 1 278 ? -16.090 6.269 18.074 1.00 90.38 278 GLY A CA 1
ATOM 2058 C C . GLY A 1 278 ? -16.804 4.922 18.243 1.00 90.38 278 GLY A C 1
ATOM 2059 O O . GLY A 1 278 ? -18.014 4.906 18.473 1.00 90.38 278 GLY A O 1
ATOM 2060 N N . LEU A 1 279 ? -16.078 3.799 18.177 1.00 89.12 279 LEU A N 1
ATOM 2061 C CA . LEU A 1 279 ? -16.625 2.463 18.443 1.00 89.12 279 LEU A CA 1
ATOM 2062 C C . LEU A 1 279 ? -16.817 2.178 19.942 1.00 89.12 279 LEU A C 1
ATOM 2064 O O . LEU A 1 279 ? -17.646 1.335 20.295 1.00 89.12 279 LEU A O 1
ATOM 2068 N N . GLY A 1 280 ? -16.071 2.856 20.822 1.00 90.62 280 GLY A N 1
ATOM 2069 C CA . GLY A 1 280 ? -16.079 2.614 22.267 1.00 90.62 280 GLY A CA 1
ATOM 2070 C C . GLY A 1 280 ? -15.844 1.139 22.615 1.00 90.62 280 GLY A C 1
ATOM 2071 O O . GLY A 1 280 ? -14.954 0.489 22.071 1.00 90.62 280 GLY A O 1
ATOM 2072 N N . ASP A 1 281 ? -16.695 0.580 23.479 1.00 90.19 281 ASP A N 1
ATOM 2073 C CA . ASP A 1 281 ? -16.632 -0.834 23.886 1.00 90.19 281 ASP A CA 1
ATOM 2074 C C . ASP A 1 281 ? -16.986 -1.825 22.754 1.00 90.19 281 ASP A C 1
ATOM 2076 O O . ASP A 1 281 ? -16.870 -3.038 22.928 1.00 90.19 281 ASP A O 1
ATOM 2080 N N . GLY A 1 282 ? -17.443 -1.331 21.597 1.00 90.81 282 GLY A N 1
ATOM 2081 C CA . GLY A 1 282 ? -17.806 -2.134 20.427 1.00 90.81 282 GLY A CA 1
ATOM 2082 C C . GLY A 1 282 ? -16.638 -2.489 19.504 1.00 90.81 282 GLY A C 1
ATOM 2083 O O . GLY A 1 282 ? -16.869 -3.125 18.474 1.00 90.81 282 GLY A O 1
ATOM 2084 N N . ILE A 1 283 ? -15.410 -2.077 19.832 1.00 93.69 283 ILE A N 1
ATOM 2085 C CA . ILE A 1 283 ? -14.227 -2.362 19.017 1.00 93.69 283 ILE A CA 1
ATOM 2086 C C . ILE A 1 283 ? -13.965 -3.872 18.920 1.00 93.69 283 ILE A C 1
ATOM 2088 O O . ILE A 1 283 ? -13.889 -4.595 19.916 1.00 93.69 283 ILE A O 1
ATOM 2092 N N . THR A 1 284 ? -13.832 -4.369 17.693 1.00 95.25 284 THR A N 1
ATOM 2093 C CA . THR A 1 284 ? -13.447 -5.764 17.448 1.00 95.25 284 THR A CA 1
ATOM 2094 C C . THR A 1 284 ? -11.936 -5.947 17.593 1.00 95.25 284 THR A C 1
ATOM 2096 O O . THR A 1 284 ? -11.168 -4.999 17.439 1.00 95.25 284 THR A O 1
ATOM 2099 N N . ALA A 1 285 ? -11.486 -7.183 17.837 1.00 96.19 285 ALA A N 1
ATOM 2100 C CA . ALA A 1 285 ? -10.054 -7.489 17.904 1.00 96.19 285 ALA A CA 1
ATOM 2101 C C . ALA A 1 285 ? -9.317 -7.096 16.611 1.00 96.19 285 ALA A C 1
ATOM 2103 O O . ALA A 1 285 ? -8.247 -6.506 16.672 1.00 96.19 285 ALA A O 1
ATOM 2104 N N . GLU A 1 286 ? -9.925 -7.343 15.449 1.00 95.12 286 GLU A N 1
ATOM 2105 C CA . GLU A 1 286 ? -9.323 -7.011 14.152 1.00 95.12 286 GLU A CA 1
ATOM 2106 C C . GLU A 1 286 ? -9.192 -5.498 13.944 1.00 95.12 286 GLU A C 1
ATOM 2108 O O . GLU A 1 286 ? -8.195 -5.045 13.399 1.00 95.12 286 GLU A O 1
ATOM 2113 N N . GLN A 1 287 ? -10.166 -4.705 14.403 1.00 95.88 287 GLN A N 1
ATOM 2114 C CA . GLN A 1 287 ? -10.090 -3.239 14.355 1.00 95.88 287 GLN A CA 1
ATOM 2115 C C . GLN A 1 287 ? -9.019 -2.695 15.307 1.00 95.88 287 GLN A C 1
ATOM 2117 O O . GLN A 1 287 ? -8.297 -1.769 14.944 1.00 95.88 287 GLN A O 1
ATOM 2122 N N . ALA A 1 288 ? -8.876 -3.287 16.497 1.00 96.19 288 ALA A N 1
ATOM 2123 C CA . ALA A 1 288 ? -7.804 -2.933 17.425 1.00 96.19 288 ALA A CA 1
ATOM 2124 C C . ALA A 1 288 ? -6.416 -3.221 16.824 1.00 96.19 288 ALA A C 1
ATOM 2126 O O . ALA A 1 288 ? -5.516 -2.395 16.937 1.00 96.19 288 ALA A O 1
ATOM 2127 N N . GLU A 1 289 ? -6.260 -4.337 16.104 1.00 96.81 289 GLU A N 1
ATOM 2128 C CA . GLU A 1 289 ? -5.012 -4.676 15.407 1.00 96.81 289 GLU A CA 1
ATOM 2129 C C . GLU A 1 289 ? -4.617 -3.656 14.323 1.00 96.81 289 GLU A C 1
ATOM 2131 O O . GLU A 1 289 ? -3.429 -3.519 14.035 1.00 96.81 289 GLU A O 1
ATOM 2136 N N . VAL A 1 290 ? -5.568 -2.918 13.732 1.00 97.88 290 VAL A N 1
ATOM 2137 C CA . VAL A 1 290 ? -5.248 -1.806 12.812 1.00 97.88 290 VAL A CA 1
ATOM 2138 C C . VAL A 1 290 ? -4.560 -0.666 13.563 1.00 97.88 290 VAL A C 1
ATOM 2140 O O . VAL A 1 290 ? -3.577 -0.117 13.070 1.00 97.88 290 VAL A O 1
ATOM 2143 N N . GLY A 1 291 ? -5.062 -0.328 14.755 1.00 96.44 291 GLY A N 1
ATOM 2144 C CA . GLY A 1 291 ? -4.469 0.687 15.626 1.00 96.44 291 GLY A CA 1
ATOM 2145 C C . GLY A 1 291 ? -3.053 0.312 16.059 1.00 96.44 291 GLY A C 1
ATOM 2146 O O . GLY A 1 291 ? -2.141 1.120 15.920 1.00 96.44 291 GLY A O 1
ATOM 2147 N N . GLU A 1 292 ? -2.853 -0.937 16.485 1.00 96.38 292 GLU A N 1
ATOM 2148 C CA . GLU A 1 292 ? -1.523 -1.459 16.834 1.00 96.38 292 GLU A CA 1
ATOM 2149 C C . GLU A 1 292 ? -0.566 -1.426 15.630 1.00 96.38 292 GLU A C 1
ATOM 2151 O O . GLU A 1 292 ? 0.554 -0.937 15.741 1.00 96.38 292 GLU A O 1
ATOM 2156 N N . ALA A 1 293 ? -1.018 -1.853 14.444 1.00 96.94 293 ALA A N 1
ATOM 2157 C CA . ALA A 1 293 ? -0.199 -1.797 13.232 1.00 96.94 293 ALA A CA 1
ATOM 2158 C C . ALA A 1 293 ? 0.223 -0.365 12.858 1.00 96.94 293 ALA A C 1
ATOM 2160 O O . ALA A 1 293 ? 1.329 -0.162 12.354 1.00 96.94 293 ALA A O 1
ATOM 2161 N N . PHE A 1 294 ? -0.646 0.625 13.087 1.00 97.06 294 PHE A N 1
ATOM 2162 C CA . PHE A 1 294 ? -0.296 2.028 12.880 1.00 97.06 294 PHE A CA 1
ATOM 2163 C C . PHE A 1 294 ? 0.664 2.547 13.956 1.00 97.06 294 PHE A C 1
ATOM 2165 O O . PHE A 1 294 ? 1.582 3.296 13.634 1.00 97.06 294 PHE A O 1
ATOM 2172 N N . LEU A 1 295 ? 0.489 2.139 15.215 1.00 95.19 295 LEU A N 1
ATOM 2173 C CA . LEU A 1 295 ? 1.372 2.518 16.318 1.00 95.19 295 LEU A CA 1
ATOM 2174 C C . LEU A 1 295 ? 2.803 2.003 16.109 1.00 95.19 295 LEU A C 1
ATOM 2176 O O . LEU A 1 295 ? 3.758 2.745 16.347 1.00 95.19 295 LEU A O 1
ATOM 2180 N N . ASP A 1 296 ? 2.954 0.768 15.626 1.00 94.38 296 ASP A N 1
ATOM 2181 C CA . ASP A 1 296 ? 4.255 0.199 15.256 1.00 94.38 296 ASP A CA 1
ATOM 2182 C C . ASP A 1 296 ? 4.938 1.063 14.182 1.00 94.38 296 ASP A C 1
ATOM 2184 O O . ASP A 1 296 ? 6.097 1.453 14.321 1.00 94.38 296 ASP A O 1
ATOM 2188 N N . LEU A 1 297 ? 4.196 1.424 13.130 1.00 95.50 297 LEU A N 1
ATOM 2189 C CA . LEU A 1 297 ? 4.681 2.310 12.072 1.00 95.50 297 LEU A CA 1
ATOM 2190 C C . LEU A 1 297 ? 5.050 3.706 12.606 1.00 95.50 297 LEU A C 1
ATOM 2192 O O . LEU A 1 297 ? 6.089 4.249 12.242 1.00 95.50 297 LEU A O 1
ATOM 2196 N N . GLU A 1 298 ? 4.210 4.315 13.444 1.00 94.62 298 GLU A N 1
ATOM 2197 C CA . GLU A 1 298 ? 4.476 5.631 14.038 1.00 94.62 298 GLU A CA 1
ATOM 2198 C C . GLU A 1 298 ? 5.748 5.604 14.894 1.00 94.62 298 GLU A C 1
ATOM 2200 O O . GLU A 1 298 ? 6.586 6.502 14.787 1.00 94.62 298 GLU A O 1
ATOM 2205 N N . THR A 1 299 ? 5.921 4.547 15.688 1.00 93.38 299 THR A N 1
ATOM 2206 C CA . THR A 1 299 ? 7.109 4.335 16.524 1.00 93.38 299 THR A CA 1
ATOM 2207 C C . THR A 1 299 ? 8.376 4.285 15.674 1.00 93.38 299 THR A C 1
ATOM 2209 O O . THR A 1 299 ? 9.358 4.960 15.995 1.00 93.38 299 THR A O 1
ATOM 2212 N N . TYR A 1 300 ? 8.340 3.565 14.551 1.00 91.81 300 TYR A N 1
ATOM 2213 C CA . TYR A 1 300 ? 9.439 3.541 13.589 1.00 91.81 300 TYR A CA 1
ATOM 2214 C C . TYR A 1 300 ? 9.747 4.944 13.036 1.00 91.81 300 TYR A C 1
ATOM 2216 O O . TYR A 1 300 ? 10.903 5.382 12.992 1.00 91.81 300 TYR A O 1
ATOM 2224 N N . LEU A 1 301 ? 8.708 5.697 12.663 1.00 92.19 301 LEU A N 1
ATOM 2225 C CA . LEU A 1 301 ? 8.837 7.020 12.047 1.00 92.19 301 LEU A CA 1
ATOM 2226 C C . LEU A 1 301 ? 9.421 8.094 12.982 1.00 92.19 301 LEU A C 1
ATOM 2228 O O . LEU A 1 301 ? 9.983 9.083 12.498 1.00 92.19 301 LEU A O 1
ATOM 2232 N N . TRP A 1 302 ? 9.398 7.896 14.304 1.00 90.25 302 TRP A N 1
ATOM 2233 C CA . TRP A 1 302 ? 10.058 8.802 15.256 1.00 90.25 302 TRP A CA 1
ATOM 2234 C C . TRP A 1 302 ? 11.565 8.930 15.021 1.00 90.25 302 TRP A C 1
ATOM 2236 O O . TRP A 1 302 ? 12.143 9.977 15.319 1.00 90.25 302 TRP A O 1
ATOM 2246 N N . ARG A 1 303 ? 12.206 7.921 14.419 1.00 87.38 303 ARG A N 1
ATOM 2247 C CA . ARG A 1 303 ? 13.624 7.980 14.019 1.00 87.38 303 ARG A CA 1
ATOM 2248 C C . ARG A 1 303 ? 13.906 9.076 12.994 1.00 87.38 303 ARG A C 1
ATOM 2250 O O . ARG A 1 303 ? 15.002 9.626 12.968 1.00 87.38 303 ARG A O 1
ATOM 2257 N N . TYR A 1 304 ? 12.901 9.433 12.198 1.00 85.12 304 TYR A N 1
ATOM 2258 C CA . TYR A 1 304 ? 12.958 10.525 11.229 1.00 85.12 304 TYR A CA 1
ATOM 2259 C C . TYR A 1 304 ? 12.515 11.872 11.825 1.00 85.12 304 TYR A C 1
ATOM 2261 O O . TYR A 1 304 ? 12.385 12.854 11.094 1.00 85.12 304 TYR A O 1
ATOM 2269 N N . GLY A 1 305 ? 12.268 11.935 13.139 1.00 87.69 305 GLY A N 1
ATOM 2270 C CA . GLY A 1 305 ? 11.753 13.123 13.822 1.00 87.69 305 GLY A CA 1
ATOM 2271 C C . GLY A 1 305 ? 10.290 13.427 13.494 1.00 87.69 305 GLY A C 1
ATOM 2272 O O . GLY A 1 305 ? 9.856 14.571 13.630 1.00 87.69 305 GLY A O 1
ATOM 2273 N N . TRP A 1 306 ? 9.531 12.440 13.008 1.00 90.81 306 TRP A N 1
ATOM 2274 C CA . TRP A 1 306 ? 8.128 12.630 12.646 1.00 90.81 306 TRP A CA 1
ATOM 2275 C C . TRP A 1 306 ? 7.247 12.402 13.866 1.00 90.81 306 TRP A C 1
ATOM 2277 O O . TRP A 1 306 ? 6.905 11.271 14.190 1.00 90.81 306 TRP A O 1
ATOM 2287 N N . ASP A 1 307 ? 6.866 13.487 14.535 1.00 86.25 307 ASP A N 1
ATOM 2288 C CA . ASP A 1 307 ? 5.776 13.448 15.506 1.00 86.25 307 ASP A CA 1
ATOM 2289 C C . ASP A 1 307 ? 4.445 13.639 14.769 1.00 86.25 307 ASP A C 1
ATOM 2291 O O . ASP A 1 307 ? 4.210 14.700 14.182 1.00 86.25 307 ASP A O 1
ATOM 2295 N N . LEU A 1 308 ? 3.608 12.597 14.763 1.00 89.62 308 LEU A N 1
ATOM 2296 C CA . LEU A 1 308 ? 2.291 12.596 14.116 1.00 89.62 308 LEU A CA 1
ATOM 2297 C C . LEU A 1 308 ? 1.163 12.999 15.084 1.00 89.62 308 LEU A C 1
ATOM 2299 O O . LEU A 1 308 ? -0.006 13.014 14.703 1.00 89.62 308 LEU A O 1
ATOM 2303 N N . ARG A 1 309 ? 1.483 13.308 16.351 1.00 79.81 309 ARG A N 1
ATOM 2304 C CA . ARG A 1 309 ? 0.494 13.656 17.389 1.00 79.81 309 ARG A CA 1
ATOM 2305 C C . ARG A 1 309 ? 0.078 15.126 17.347 1.00 79.81 309 ARG A C 1
ATOM 2307 O O . ARG A 1 309 ? -0.979 15.465 17.875 1.00 79.81 309 ARG A O 1
ATOM 2314 N N . GLY A 1 310 ? 0.906 15.988 16.760 1.00 58.41 310 GLY A N 1
ATOM 2315 C CA . GLY A 1 310 ? 0.632 17.411 16.597 1.00 58.41 310 GLY A CA 1
ATOM 2316 C C . GLY A 1 310 ? 0.037 17.705 15.225 1.00 58.41 310 GLY A C 1
ATOM 2317 O O . GLY A 1 310 ? 0.607 17.309 14.209 1.00 58.41 310 GLY A O 1
ATOM 2318 N N . GLY A 1 311 ? -1.083 18.436 15.196 1.00 51.78 311 GLY A N 1
ATOM 2319 C CA . GLY A 1 311 ? -1.417 19.244 14.023 1.00 51.78 311 GLY A CA 1
ATOM 2320 C C . GLY A 1 311 ? -0.249 20.184 13.729 1.00 51.78 311 GLY A C 1
ATOM 2321 O O . GLY A 1 311 ? 0.488 20.538 14.648 1.00 51.78 311 GLY A O 1
ATOM 2322 N N . GLU A 1 312 ? -0.037 20.502 12.459 1.00 49.16 312 GLU A N 1
ATOM 2323 C CA . GLU A 1 312 ? 1.107 21.256 11.946 1.00 49.16 312 GLU A CA 1
ATOM 2324 C C . GLU A 1 312 ? 1.263 22.632 12.613 1.00 49.16 312 GLU A C 1
ATOM 2326 O O . GLU A 1 312 ? 0.824 23.646 12.098 1.00 49.16 312 GLU A O 1
ATOM 2331 N N . ASP A 1 313 ? 1.880 22.666 13.787 1.00 47.69 313 ASP A N 1
ATOM 2332 C CA . ASP A 1 313 ? 2.222 23.887 14.503 1.00 47.69 313 ASP A CA 1
ATOM 2333 C C . ASP A 1 313 ? 3.281 23.527 15.547 1.00 47.69 313 ASP A C 1
ATOM 2335 O O . ASP A 1 313 ? 3.021 23.507 16.741 1.00 47.69 313 ASP A O 1
ATOM 2339 N N . GLU A 1 314 ? 4.484 23.160 15.097 1.00 51.03 314 GLU A N 1
ATOM 2340 C CA . GLU A 1 314 ? 5.714 23.473 15.839 1.00 51.03 314 GLU A CA 1
ATOM 2341 C C . GLU A 1 314 ? 6.959 23.193 14.986 1.00 51.03 314 GLU A C 1
ATOM 2343 O O . GLU A 1 314 ? 7.540 22.109 14.964 1.00 51.03 314 GLU A O 1
ATOM 2348 N N . GLY A 1 315 ? 7.371 24.233 14.257 1.00 35.94 315 GLY A N 1
ATOM 2349 C CA . GLY A 1 315 ? 8.578 24.258 13.439 1.00 35.94 315 GLY A CA 1
ATOM 2350 C C . GLY A 1 315 ? 9.144 25.671 13.289 1.00 35.94 315 GLY A C 1
ATOM 2351 O O . GLY A 1 315 ? 9.105 26.239 12.210 1.00 35.94 315 GLY A O 1
ATOM 2352 N N . VAL A 1 316 ? 9.693 26.214 14.382 1.00 37.34 316 VAL A N 1
ATOM 2353 C CA . VAL A 1 316 ? 10.784 27.215 14.421 1.00 37.34 316 VAL A CA 1
ATOM 2354 C C . VAL A 1 316 ? 10.554 28.576 13.717 1.00 37.34 316 VAL A C 1
ATOM 2356 O O . VAL A 1 316 ? 10.891 28.781 12.559 1.00 37.34 316 VAL A O 1
ATOM 2359 N N . GLY A 1 317 ? 10.192 29.579 14.531 1.00 37.12 317 GLY A N 1
ATOM 2360 C CA . GLY A 1 317 ? 10.854 30.896 14.538 1.00 37.12 317 GLY A CA 1
ATOM 2361 C C . GLY A 1 317 ? 10.346 31.983 13.582 1.00 37.12 317 GLY A C 1
ATOM 2362 O O . GLY A 1 317 ? 10.931 32.206 12.528 1.00 37.12 317 GLY A O 1
ATOM 2363 N N . GLY A 1 318 ? 9.377 32.799 14.023 1.00 31.34 318 GLY A N 1
ATOM 2364 C CA . GLY A 1 318 ? 8.978 33.981 13.249 1.00 31.34 318 GLY A CA 1
ATOM 2365 C C . GLY A 1 318 ? 7.962 34.921 13.897 1.00 31.34 318 GLY A C 1
ATOM 2366 O O . GLY A 1 318 ? 6.874 35.069 13.377 1.00 31.34 318 GLY A O 1
ATOM 2367 N N . ARG A 1 319 ? 8.358 35.594 14.987 1.00 34.75 319 ARG A N 1
ATOM 2368 C CA . ARG A 1 319 ? 7.909 36.936 15.430 1.00 34.75 319 ARG A CA 1
ATOM 2369 C C . ARG A 1 319 ? 6.391 37.205 15.557 1.00 34.75 319 ARG A C 1
ATOM 2371 O O . ARG A 1 319 ? 5.666 37.354 14.587 1.00 34.75 319 ARG A O 1
ATOM 2378 N N . ALA A 1 320 ? 5.987 37.444 16.806 1.00 42.25 320 ALA A N 1
ATOM 2379 C CA . ALA A 1 320 ? 4.693 37.984 17.216 1.00 42.25 320 ALA A CA 1
ATOM 2380 C C . ALA A 1 320 ? 4.176 39.130 16.320 1.00 42.25 320 ALA A C 1
ATOM 2382 O O . ALA A 1 320 ? 4.866 40.136 16.128 1.00 42.25 320 ALA A O 1
ATOM 2383 N N . GLY A 1 321 ? 2.933 38.982 15.860 1.00 34.66 321 GLY A N 1
ATOM 2384 C CA . GLY A 1 321 ? 2.177 39.987 15.120 1.00 34.66 321 GLY A CA 1
ATOM 2385 C C . GLY A 1 321 ? 0.709 39.586 14.965 1.00 34.66 321 GLY A C 1
ATOM 2386 O O . GLY A 1 321 ? 0.351 38.972 13.977 1.00 34.66 321 GLY A O 1
ATOM 2387 N N . ASP A 1 322 ? -0.080 39.905 15.990 1.00 35.84 322 ASP A N 1
ATOM 2388 C CA . ASP A 1 322 ? -1.476 40.375 15.951 1.00 35.84 322 ASP A CA 1
ATOM 2389 C C . ASP A 1 322 ? -2.491 39.770 14.944 1.00 35.84 322 ASP A C 1
ATOM 2391 O O . ASP A 1 322 ? -2.442 40.028 13.747 1.00 35.84 322 ASP A O 1
ATOM 2395 N N . GLY A 1 323 ? -3.516 39.107 15.499 1.00 36.59 323 GLY A N 1
ATOM 2396 C CA . GLY A 1 323 ? -4.914 39.288 15.084 1.00 36.59 323 GLY A CA 1
ATOM 2397 C C . GLY A 1 323 ? -5.448 38.503 13.878 1.00 36.59 323 GLY A C 1
ATOM 2398 O O . GLY A 1 323 ? -5.376 38.965 12.746 1.00 36.59 323 GLY A O 1
ATOM 2399 N N . GLY A 1 324 ? -6.177 37.411 14.144 1.00 29.89 324 GLY A N 1
ATOM 2400 C CA . GLY A 1 324 ? -7.180 36.884 13.206 1.00 29.89 324 GLY A CA 1
ATOM 2401 C C . GLY A 1 324 ? -7.383 35.377 13.293 1.00 29.89 324 GLY A C 1
ATOM 2402 O O . GLY A 1 324 ? -6.677 34.621 12.639 1.00 29.89 324 GLY A O 1
ATOM 2403 N N . GLY A 1 325 ? -8.365 34.936 14.085 1.00 41.00 325 GLY A N 1
ATOM 2404 C CA . GLY A 1 325 ? -8.772 33.533 14.132 1.00 41.00 325 GLY A CA 1
ATOM 2405 C C . GLY A 1 325 ? -9.327 33.069 12.786 1.00 41.00 325 GLY A C 1
ATOM 2406 O O . GLY A 1 325 ? -10.389 33.523 12.366 1.00 41.00 325 GLY A O 1
ATOM 2407 N N . MET A 1 326 ? -8.618 32.143 12.148 1.00 36.50 326 MET A N 1
ATOM 2408 C CA . MET A 1 326 ? -9.113 31.327 11.047 1.00 36.50 326 MET A CA 1
ATOM 2409 C C . MET A 1 326 ? -9.205 29.898 11.592 1.00 36.50 326 MET A C 1
ATOM 2411 O O . MET A 1 326 ? -8.209 29.352 12.058 1.00 36.50 326 MET A O 1
ATOM 2415 N N . GLY A 1 327 ? -10.414 29.331 11.627 1.00 37.44 327 GLY A N 1
ATOM 2416 C CA . GLY A 1 327 ? -10.606 27.911 11.936 1.00 37.44 327 GLY A CA 1
ATOM 2417 C C . GLY A 1 327 ? -9.897 27.017 10.909 1.00 37.44 327 GLY A C 1
ATOM 2418 O O . GLY A 1 327 ? -9.454 27.534 9.879 1.00 37.44 327 GLY A O 1
ATOM 2419 N N . PRO A 1 328 ? -9.780 25.704 11.178 1.00 36.81 328 PRO A N 1
ATOM 2420 C CA . PRO A 1 328 ? -9.076 24.777 10.297 1.00 36.81 328 PRO A CA 1
ATOM 2421 C C . PRO A 1 328 ? -9.655 24.890 8.885 1.00 36.81 328 PRO A C 1
ATOM 2423 O O . PRO A 1 328 ? -10.847 24.660 8.685 1.00 36.81 328 PRO A O 1
ATOM 2426 N N . ARG A 1 329 ? -8.824 25.333 7.937 1.00 40.19 329 ARG A N 1
ATOM 2427 C CA . ARG A 1 329 ? -9.148 25.283 6.513 1.00 40.19 329 ARG A CA 1
ATOM 2428 C C . ARG A 1 329 ? -9.101 23.816 6.112 1.00 40.19 329 ARG A C 1
ATOM 2430 O O . ARG A 1 329 ? -8.137 23.129 6.437 1.00 40.19 329 ARG A O 1
ATOM 2437 N N . ASP A 1 330 ? -10.167 23.346 5.479 1.00 37.47 330 ASP A N 1
ATOM 2438 C CA . ASP A 1 330 ? -10.200 22.037 4.844 1.00 37.47 330 ASP A CA 1
ATOM 2439 C C . ASP A 1 330 ? -9.040 21.964 3.832 1.00 37.47 330 ASP A C 1
ATOM 2441 O O . ASP A 1 330 ? -8.912 22.830 2.968 1.00 37.47 330 ASP A O 1
ATOM 2445 N N . GLU A 1 331 ? -8.165 20.966 3.972 1.00 45.38 331 GLU A N 1
ATOM 2446 C CA . GLU A 1 331 ? -6.983 20.708 3.127 1.00 45.38 331 GLU A CA 1
ATOM 2447 C C . GLU A 1 331 ? -7.363 20.191 1.718 1.00 45.38 331 GLU A C 1
ATOM 2449 O O . GLU A 1 331 ? -6.718 19.300 1.167 1.00 45.38 331 GLU A O 1
ATOM 2454 N N . ASP A 1 332 ? -8.421 20.746 1.126 1.00 48.47 332 ASP A N 1
ATOM 2455 C CA . ASP A 1 332 ? -8.855 20.466 -0.247 1.00 48.47 332 ASP A CA 1
ATOM 2456 C C . ASP A 1 332 ? -8.390 21.562 -1.237 1.00 48.47 332 ASP A C 1
ATOM 2458 O O . ASP A 1 332 ? -8.792 21.554 -2.399 1.00 48.47 332 ASP A O 1
ATOM 2462 N N . GLU A 1 333 ? -7.546 22.509 -0.802 1.00 41.94 333 GLU A N 1
ATOM 2463 C CA . GLU A 1 333 ? -7.194 23.722 -1.567 1.00 41.94 333 GLU A CA 1
ATOM 2464 C C . GLU A 1 333 ? -5.787 23.745 -2.198 1.00 41.94 333 GLU A C 1
ATOM 2466 O O . GLU A 1 333 ? -5.418 24.755 -2.783 1.00 41.94 333 GLU A O 1
ATOM 2471 N N . ASP A 1 334 ? -5.039 22.637 -2.197 1.00 43.06 334 ASP A N 1
ATOM 2472 C CA . ASP A 1 334 ? -3.785 22.520 -2.970 1.00 43.06 334 ASP A CA 1
ATOM 2473 C C . ASP A 1 334 ? -3.994 21.751 -4.297 1.00 43.06 334 ASP A C 1
ATOM 2475 O O . ASP A 1 334 ? -3.191 20.895 -4.675 1.00 43.06 334 ASP A O 1
ATOM 2479 N N . ASP A 1 335 ? -5.085 22.048 -5.018 1.00 49.22 335 ASP A N 1
ATOM 2480 C CA . ASP A 1 335 ? -5.294 21.645 -6.428 1.00 49.22 335 ASP A CA 1
ATOM 2481 C C . ASP A 1 335 ? -4.765 22.730 -7.402 1.00 49.22 335 ASP A C 1
ATOM 2483 O O . ASP A 1 335 ? -5.146 22.785 -8.572 1.00 49.22 335 ASP A O 1
ATOM 2487 N N . ASP A 1 336 ? -3.833 23.576 -6.941 1.00 46.00 336 ASP A N 1
ATOM 2488 C CA . ASP A 1 336 ? -3.104 24.588 -7.727 1.00 46.00 336 ASP A CA 1
ATOM 2489 C C . ASP A 1 336 ? -2.048 23.965 -8.673 1.00 46.00 336 ASP A C 1
ATOM 2491 O O . ASP A 1 336 ? -1.006 24.553 -8.988 1.00 46.00 336 ASP A O 1
ATOM 2495 N N . GLU A 1 337 ? -2.301 22.751 -9.155 1.00 44.75 337 GLU A N 1
ATOM 2496 C CA . GLU A 1 337 ? -1.483 22.086 -10.156 1.00 44.75 337 GLU A CA 1
ATOM 2497 C C . GLU A 1 337 ? -1.820 22.642 -11.561 1.00 44.75 337 GLU A C 1
ATOM 2499 O O . GLU A 1 337 ? -2.830 22.311 -12.176 1.00 44.75 337 GLU A O 1
ATOM 2504 N N . TYR A 1 338 ? -0.925 23.508 -12.058 1.00 48.62 338 TYR A N 1
ATOM 2505 C CA . TYR A 1 338 ? -0.802 24.046 -13.426 1.00 48.62 338 TYR A CA 1
ATOM 2506 C C . TYR A 1 338 ? -1.997 24.833 -13.997 1.00 48.62 338 TYR A C 1
ATOM 2508 O O . TYR A 1 338 ? -2.807 24.325 -14.772 1.00 48.62 338 TYR A O 1
ATOM 2516 N N . GLN A 1 339 ? -1.986 26.158 -13.800 1.00 37.66 339 GLN A N 1
ATOM 2517 C CA . GLN A 1 339 ? -2.598 27.048 -14.792 1.00 37.66 339 GLN A CA 1
ATOM 2518 C C . GLN A 1 339 ? -1.766 26.990 -16.090 1.00 37.66 339 GLN A C 1
ATOM 2520 O O . GLN A 1 339 ? -0.561 27.256 -16.043 1.00 37.66 339 GLN A O 1
ATOM 2525 N N . PRO A 1 340 ? -2.354 26.643 -17.250 1.00 42.53 340 PRO A N 1
ATOM 2526 C CA . PRO A 1 340 ? -1.621 26.620 -18.509 1.00 42.53 340 PRO A CA 1
ATOM 2527 C C . PRO A 1 340 ? -1.153 28.034 -18.866 1.00 42.53 340 PRO A C 1
ATOM 2529 O O . PRO A 1 340 ? -1.961 28.947 -19.040 1.00 42.53 340 PRO A O 1
ATOM 2532 N N . VAL A 1 341 ? 0.161 28.213 -19.001 1.00 50.31 341 VAL A N 1
ATOM 2533 C CA . VAL A 1 341 ? 0.738 29.429 -19.580 1.00 50.31 341 VAL A CA 1
ATOM 2534 C C . VAL A 1 341 ? 0.538 29.349 -21.090 1.00 50.31 341 VAL A C 1
ATOM 2536 O O . VAL A 1 341 ? 1.071 28.456 -21.748 1.00 50.31 341 VAL A O 1
ATOM 2539 N N . VAL A 1 342 ? -0.264 30.259 -21.640 1.00 56.25 342 VAL A N 1
ATOM 2540 C CA . VAL A 1 342 ? -0.428 30.396 -23.091 1.00 56.25 342 VAL A CA 1
ATOM 2541 C C . VAL A 1 342 ? 0.883 30.935 -23.655 1.00 56.25 342 VAL A C 1
ATOM 2543 O O . VAL A 1 342 ? 1.260 32.070 -23.374 1.00 56.25 342 VAL A O 1
ATOM 2546 N N . VAL A 1 343 ? 1.584 30.101 -24.418 1.00 55.91 343 VAL A N 1
ATOM 2547 C CA . VAL A 1 343 ? 2.771 30.487 -25.182 1.00 55.91 343 VAL A CA 1
ATOM 2548 C C . VAL A 1 343 ? 2.358 30.790 -26.614 1.00 55.91 343 VAL A C 1
ATOM 2550 O O . VAL A 1 343 ? 1.747 29.957 -27.286 1.00 55.91 343 VAL A O 1
ATOM 2553 N N . ASP A 1 344 ? 2.668 31.997 -27.075 1.00 62.62 344 ASP A N 1
ATOM 2554 C CA . ASP A 1 344 ? 2.438 32.373 -28.463 1.00 62.62 344 ASP A CA 1
ATOM 2555 C C . ASP A 1 344 ? 3.435 31.623 -29.361 1.00 62.62 344 ASP A C 1
ATOM 2557 O O . ASP A 1 344 ? 4.631 31.521 -29.068 1.00 62.62 344 ASP A O 1
ATOM 2561 N N . LEU A 1 345 ? 2.930 31.070 -30.463 1.00 67.25 345 LEU A N 1
ATOM 2562 C CA . LEU A 1 345 ? 3.727 30.387 -31.479 1.00 67.25 345 LEU A CA 1
ATOM 2563 C C . LEU A 1 345 ? 3.785 31.256 -32.738 1.00 67.25 345 LEU A C 1
ATOM 2565 O O . LEU A 1 345 ? 2.778 31.835 -33.147 1.00 67.25 345 LEU A O 1
ATOM 2569 N N . ASP A 1 346 ? 4.956 31.334 -33.363 1.00 73.12 346 ASP A N 1
ATOM 2570 C CA . ASP A 1 346 ? 5.134 31.986 -34.656 1.00 73.12 346 ASP A CA 1
ATOM 2571 C C . ASP A 1 346 ? 4.537 31.160 -35.812 1.00 73.12 346 ASP A C 1
ATOM 2573 O O . ASP A 1 346 ? 4.105 30.016 -35.652 1.00 73.12 346 ASP A O 1
ATOM 2577 N N . GLU A 1 347 ? 4.531 31.733 -37.017 1.00 70.31 347 GLU A N 1
ATOM 2578 C CA . GLU A 1 347 ? 3.983 31.103 -38.230 1.00 70.31 347 GLU A CA 1
ATOM 2579 C C . GLU A 1 347 ? 4.692 29.790 -38.628 1.00 70.31 347 GLU A C 1
ATOM 2581 O O . GLU A 1 347 ? 4.196 29.046 -39.474 1.00 70.31 347 GLU A O 1
ATOM 2586 N N . SER A 1 348 ? 5.838 29.479 -38.013 1.00 67.81 348 SER A N 1
ATOM 2587 C CA . SER A 1 348 ? 6.584 28.231 -38.191 1.00 67.81 348 SER A CA 1
ATOM 2588 C C . SER A 1 348 ? 6.374 27.219 -37.056 1.00 67.81 348 SER A C 1
ATOM 2590 O O . SER A 1 348 ? 6.978 26.144 -37.073 1.00 67.81 348 SER A O 1
ATOM 2592 N N . GLY A 1 349 ? 5.500 27.536 -36.093 1.00 63.25 349 GLY A N 1
ATOM 2593 C CA . GLY A 1 349 ? 5.176 26.693 -34.945 1.00 63.25 349 GLY A CA 1
ATOM 2594 C C . GLY A 1 349 ? 6.223 26.735 -33.830 1.00 63.25 349 GLY A C 1
ATOM 2595 O O . GLY A 1 349 ? 6.309 25.782 -33.057 1.00 63.25 349 GLY A O 1
ATOM 2596 N N . ARG A 1 350 ? 7.044 27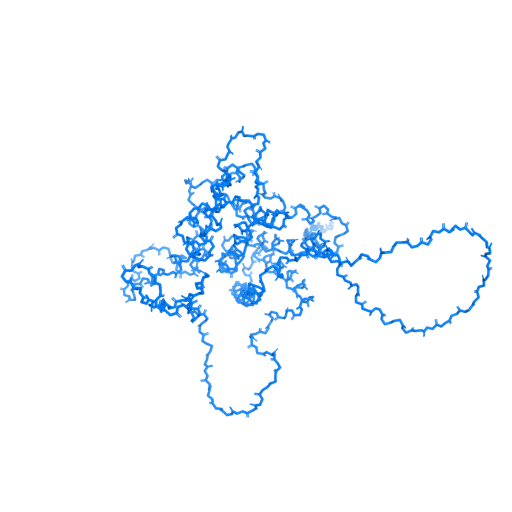.791 -33.756 1.00 66.00 350 ARG A N 1
ATOM 2597 C CA . ARG A 1 350 ? 8.069 27.967 -32.714 1.00 66.00 350 ARG A CA 1
ATOM 2598 C C . ARG A 1 350 ? 7.629 29.002 -31.689 1.00 66.00 350 ARG A C 1
ATOM 2600 O O . ARG A 1 350 ? 7.014 30.000 -32.037 1.00 66.00 350 ARG A O 1
ATOM 2607 N N . GLU A 1 351 ? 7.972 28.776 -30.429 1.00 68.69 351 GLU A N 1
ATOM 2608 C CA . GLU A 1 351 ? 7.661 29.696 -29.333 1.00 68.69 351 GLU A CA 1
ATOM 2609 C C . GLU A 1 351 ? 8.402 31.033 -29.491 1.00 68.69 351 GLU A C 1
ATOM 2611 O O . GLU A 1 351 ? 9.630 31.074 -29.635 1.00 68.69 351 GLU A O 1
ATOM 2616 N N . VAL A 1 352 ? 7.659 32.143 -29.461 1.00 61.19 352 VAL A N 1
ATOM 2617 C CA . VAL A 1 352 ? 8.241 33.491 -29.518 1.00 61.19 352 VAL A CA 1
ATOM 2618 C C . VAL A 1 352 ? 8.873 33.839 -28.167 1.00 61.19 352 VAL A C 1
ATOM 2620 O O . VAL A 1 352 ? 8.173 34.054 -27.186 1.00 61.19 352 VAL A O 1
ATOM 2623 N N . GLY A 1 353 ? 10.207 33.938 -28.116 1.00 59.75 353 GLY A N 1
ATOM 2624 C CA . GLY A 1 353 ? 10.935 34.419 -26.928 1.00 59.75 353 GLY A CA 1
ATOM 2625 C C . GLY A 1 353 ? 12.216 33.660 -26.579 1.00 59.75 353 GLY A C 1
ATOM 2626 O O . GLY A 1 353 ? 13.018 34.153 -25.786 1.00 59.75 353 GLY A O 1
ATOM 2627 N N . LEU A 1 354 ? 12.464 32.503 -27.196 1.00 51.44 354 LEU A N 1
ATOM 2628 C CA . LEU A 1 354 ? 13.706 31.756 -26.993 1.00 51.44 354 LEU A CA 1
ATOM 2629 C C . LEU A 1 354 ? 14.808 32.272 -27.933 1.00 51.44 354 LEU A C 1
ATOM 2631 O O . LEU A 1 354 ? 14.698 32.208 -29.157 1.00 51.44 354 LEU A O 1
ATOM 2635 N N . LEU A 1 355 ? 15.890 32.797 -27.348 1.00 45.44 355 LEU A N 1
ATOM 2636 C CA . LEU A 1 355 ? 17.088 33.243 -28.065 1.00 45.44 355 LEU A CA 1
ATOM 2637 C C . LEU A 1 355 ? 17.743 32.059 -28.799 1.00 45.44 355 LEU A C 1
ATOM 2639 O O . LEU A 1 355 ? 18.367 31.200 -28.177 1.00 45.44 355 LEU A O 1
ATOM 2643 N N . SER A 1 356 ? 17.633 32.027 -30.128 1.00 52.47 356 SER A N 1
ATOM 2644 C CA . SER A 1 356 ? 18.343 31.061 -30.970 1.00 52.47 356 SER A CA 1
ATOM 2645 C C . SER A 1 356 ? 19.804 31.477 -31.155 1.00 52.47 356 SER A C 1
ATOM 2647 O O . SER A 1 356 ? 20.081 32.549 -31.699 1.00 52.47 356 SER A O 1
ATOM 2649 N N . TRP A 1 357 ? 20.743 30.614 -30.774 1.00 48.19 357 TRP A N 1
ATOM 2650 C CA . TRP A 1 357 ? 22.146 30.748 -31.163 1.00 48.19 357 TRP A CA 1
ATOM 2651 C C . TRP A 1 357 ? 22.333 30.074 -32.524 1.00 48.19 357 TRP A C 1
ATOM 2653 O O . TRP A 1 357 ? 22.301 28.849 -32.622 1.00 48.19 357 TRP A O 1
ATOM 2663 N N . ASN A 1 358 ? 22.484 30.875 -33.578 1.00 41.06 358 ASN A N 1
ATOM 2664 C CA . ASN A 1 358 ? 22.867 30.379 -34.899 1.00 41.06 358 ASN A CA 1
ATOM 2665 C C . ASN A 1 358 ? 24.392 30.247 -34.963 1.00 41.06 358 ASN A C 1
ATOM 2667 O O . ASN A 1 358 ? 25.100 31.159 -34.530 1.00 41.06 358 ASN A O 1
ATOM 2671 N N . HIS A 1 359 ? 24.870 29.127 -35.507 1.00 40.09 359 HIS A N 1
ATOM 2672 C CA . HIS A 1 359 ? 26.286 28.870 -35.754 1.00 40.09 359 HIS A CA 1
ATOM 2673 C C . HIS A 1 359 ? 26.671 29.129 -37.208 1.00 40.09 359 HIS A C 1
ATOM 2675 O O . HIS A 1 359 ? 25.813 28.882 -38.090 1.00 40.09 359 HIS A O 1
#

Sequence (359 aa):
PLPKKDPPRGAPRAEPDFETSADDGVVWRAVTSAISEALLERVTGRRGVAEWMVDTADGAKGEAGASFAQAAGAGRLLRAAGGGELTFLFAPDDVDVLLRRPHPPSGASPADGGDAHARRLDPTTAQVLTVLDNPASGVAEADLVGELQLAFLTGMHLSNLACLEQWWHLVLRLILRAHGLALVRPRLARDLLRTMHAQLVYSERYIVGSPPAPPSDSGSTGAVAKRGGGARGDSARNGGEDDDSAGMGILDVMPRNKARLRGALTTYKRRLDEALLGLGDGITAEQAEVGEAFLDLETYLWRYGWDLRGGEDEGVGGRAGDGGGMGPRDEDEDDDEYQPVVVDLDESGREVGLLSWNH

Foldseek 3Di:
DDDDDDDDPDDPPPQDQLQPDPDPVSLVCLLAVLQDPVLLCQFQVDPPDPDRDAALLAAEPPVCPDDDPPCNVVNVVSVVVPHGYTYDPDALVNLVVQVPPDDDPPDPDPPDPDPPVLVPWFSLLNVVCVQCVPPVNVDHLSSLLNLLSVLLCCCQVRVRVNSLVVNLCCQQRHLLRRLCCLPVVLQSNLSNLLSVLSSQSCLQPPAQHPPDDDPDPPPDDDDDDDDDDDDDDDDDDDDDDPPPRRGQGSCRVDVVSVVSSLVSLLVSLVSLCVVQVVCPVVDDPSSVSSVVSSVSSCVVCVVVVRDSPDDPPDDDDDDDDDDDDDPDDDPPPPPPPDDDDDFDADPVRHGPDDDDDDD

Secondary structure (DSSP, 8-state):
-PPPPPPP-PPP--PPPTTT-S-HHHHHHHHHTT--HHHHHHHH---S-S-----SS-EETTTTSSS-TTTHHHHHHHHHTT--EE--SS-HHHHHHHHTS----TT--TTS---TTGGGS-HHHHHHHHHHS-TTT---HHHHHHHHHHHHHHHHHS--HHHHHHHHHIIIIIITT-TTHHHHSHHHHHHHHHHHHHHHHHIIIIII-SPPPP--------------------------------PPPHHHH-HHHHHHHHHHHHHHHHHHHHHHHHHGGG--HHHHHHHHHHHHHHHHHGGGT---SS-S--------------PPPPS-------------B-TTS-BTT------

Radius of gyration: 26.55 Å; chains: 1; bounding box: 92×72×82 Å

pLDDT: mean 71.66, std 24.43, range [28.08, 98.5]

Organism: NCBI:txid41990

InterPro domains:
  IPR007946 A1 cistron-splicing factor, AAR2 [PTHR12689] (129-348)
  IPR033648 AAR2, C-terminal domain [PF05282] (130-308)
  IPR033648 AAR2, C-terminal domain [cd13778] (85-206)
  IPR038514 AAR2, C-terminal domain superfamily [G3DSA:1.25.40.550] (118-210)